Protein AF-A0A2H6MTY9-F1 (afdb_monomer)

Solvent-accessible surface area (backbone atoms only — not comparable to full-atom values): 16147 Å² total; per-residue (Å²): 131,85,77,88,69,46,6,38,58,43,54,65,59,36,96,88,39,74,72,26,46,82,58,73,75,52,51,75,66,52,48,46,53,41,49,69,67,28,39,58,61,78,38,56,72,89,74,22,10,59,61,44,43,37,66,74,56,52,27,71,75,69,55,37,47,62,41,51,45,58,67,94,75,69,30,64,47,78,34,72,47,69,66,60,51,52,47,37,26,46,72,52,69,45,50,50,67,32,51,42,51,24,46,50,57,56,48,46,67,65,33,47,68,51,41,56,63,44,65,40,73,66,45,43,50,50,51,49,72,75,56,59,60,60,86,79,64,60,86,80,77,85,84,88,86,88,90,80,93,73,86,77,83,52,76,32,41,53,36,32,26,29,23,32,27,74,42,70,41,75,34,94,82,36,89,50,27,31,38,30,36,30,35,44,68,58,99,63,64,42,42,29,60,44,78,40,56,88,62,49,59,64,78,73,46,46,70,30,61,32,34,30,39,58,23,49,67,68,44,71,58,87,82,48,62,18,49,37,42,79,43,61,49,74,44,95,52,92,75,70,46,58,45,75,36,71,64,67,92,88,69,53,51,40,40,77,52,71,56,93,95,32,74,86,53,66,46,46,89,58,54,54,78,93,71,59,75,117

InterPro domains:
  IPR002305 Aminoacyl-tRNA synthetase, class Ic [PF00579] (1-111)
  IPR002547 tRNA-binding domain [PF01588] (160-255)
  IPR002547 tRNA-binding domain [PS50886] (154-258)
  IPR012340 Nucleic acid-binding, OB-fold [G3DSA:2.40.50.140] (149-278)
  IPR012340 Nucleic acid-binding, OB-fold [SSF50249] (155-278)

Foldseek 3Di:
DDDQQAFQQLHHQDPPDPLRDDDLQDDLVSLLVSLVNGDDDQLDLPRHNLLSCCVPPVCVVPCKFWQADDVVLPGIDIGNDSVVVNVCRNVSSRPSVSSSVSCSVSVCVVSVVVNVVCVDPVNVVVCCVVCPDVLVVVPPDDDDDDDDDDDRLDQQQWFKAKKWWAAWDQDPQDQQKIWTFIFQVDPGTFIAIDRCNVADPRVRRHRAIAMKGQQEDWDDDPRDTHRIYFDWDWDPDVVTHIGTDHDPPPDDRNHTDDDPVSVPRHHHNHDDVVSVSD

Secondary structure (DSSP, 8-state):
----PBPTTSSB--TT-TTT---TT--HHHHHHHHHHS---TT--TT-HHHHHIIIIIHHHHT-EEEP--GGGT--EEESSHHHHHHHHHTT-S-HHHHHHHHHHHHHHHHHHHHHHTTSHHHHHHHHHHS--GGGTGGGS-------------GGGS-EEEEEEEEEEE-TT-TT-EEEEEE-SSSSPEEEEES-TTTS-HHHHTT-EEEEE-SBPPEEETTEEESSEE-EEEE-SSS-EEEEPPPPTTPPTTPEE--TT-TT----SSB-GGG---

pLDDT: mean 86.17, std 15.14, range [28.02, 98.0]

Radius of gyration: 26.69 Å; Cα contacts (8 Å, |Δi|>4): 441; chains: 1; bounding box: 63×46×71 Å

Structure (mmCIF, N/CA/C/O backbone):
data_AF-A0A2H6MTY9-F1
#
_entry.id   AF-A0A2H6MTY9-F1
#
loop_
_atom_site.group_PDB
_atom_site.id
_atom_site.type_symbol
_atom_site.label_atom_id
_atom_site.label_alt_id
_atom_site.label_comp_id
_atom_site.label_asym_id
_atom_site.label_entity_id
_atom_site.label_seq_id
_atom_site.pdbx_PDB_ins_code
_atom_site.Cartn_x
_atom_site.Cartn_y
_atom_site.Cartn_z
_atom_site.occupancy
_atom_site.B_iso_or_equiv
_atom_site.auth_seq_id
_atom_site.auth_comp_id
_atom_site.auth_asym_id
_atom_site.auth_atom_id
_atom_site.pdbx_PDB_model_num
ATOM 1 N N . MET A 1 1 ? 0.239 6.713 -39.101 1.00 69.00 1 MET A N 1
ATOM 2 C CA . MET A 1 1 ? -0.260 5.884 -37.981 1.00 69.00 1 MET A CA 1
ATOM 3 C C . MET A 1 1 ? 0.887 5.685 -37.011 1.00 69.00 1 MET A C 1
ATOM 5 O O . MET A 1 1 ? 1.985 5.415 -37.480 1.00 69.00 1 MET A O 1
ATOM 9 N N . ASN A 1 2 ? 0.664 5.862 -35.706 1.00 76.56 2 ASN A N 1
ATOM 10 C CA . ASN A 1 2 ? 1.707 5.574 -34.719 1.00 76.56 2 ASN A CA 1
ATOM 11 C C . ASN A 1 2 ? 1.966 4.059 -34.656 1.00 76.56 2 ASN A C 1
ATOM 13 O O . ASN A 1 2 ? 1.009 3.290 -34.785 1.00 76.56 2 ASN A O 1
ATOM 17 N N . PRO A 1 3 ? 3.226 3.628 -34.476 1.00 78.31 3 PRO A N 1
ATOM 18 C CA . PRO A 1 3 ? 3.546 2.221 -34.289 1.00 78.31 3 PRO A CA 1
ATOM 19 C C . PRO A 1 3 ? 2.987 1.712 -32.955 1.00 78.31 3 PRO A C 1
ATOM 21 O O . PRO A 1 3 ? 2.795 2.476 -32.006 1.00 78.31 3 PRO A O 1
ATOM 24 N N . MET A 1 4 ? 2.742 0.405 -32.878 1.00 74.81 4 MET A N 1
ATOM 25 C CA . MET A 1 4 ? 2.364 -0.246 -31.625 1.00 74.81 4 MET A CA 1
ATOM 26 C C . MET A 1 4 ? 3.588 -0.308 -30.712 1.00 74.81 4 MET A C 1
ATOM 28 O O . MET A 1 4 ? 4.531 -1.040 -30.993 1.00 74.81 4 MET A O 1
ATOM 32 N N . VAL A 1 5 ? 3.575 0.473 -29.631 1.00 72.25 5 VAL A N 1
ATOM 33 C CA . VAL A 1 5 ? 4.680 0.515 -28.667 1.00 72.25 5 VAL A CA 1
ATOM 34 C C . VAL A 1 5 ? 4.609 -0.724 -27.761 1.00 72.25 5 VAL A C 1
ATOM 36 O O . VAL A 1 5 ? 3.561 -0.949 -27.141 1.00 72.25 5 VAL A O 1
ATOM 39 N N . PRO A 1 6 ? 5.689 -1.523 -27.663 1.00 72.81 6 PRO A N 1
ATOM 40 C CA . PRO A 1 6 ? 5.747 -2.664 -26.758 1.00 72.81 6 PRO A CA 1
ATOM 41 C C . PRO A 1 6 ? 5.554 -2.252 -25.295 1.00 72.81 6 PRO A C 1
ATOM 43 O O . PRO A 1 6 ? 5.933 -1.154 -24.880 1.00 72.81 6 PRO A O 1
ATOM 46 N N . GLY A 1 7 ? 4.971 -3.147 -24.499 1.00 72.00 7 GLY A N 1
ATOM 47 C CA . GLY A 1 7 ? 4.852 -2.956 -23.054 1.00 72.00 7 GLY A CA 1
ATOM 48 C C . GLY A 1 7 ? 6.167 -3.128 -22.309 1.00 72.00 7 GLY A C 1
ATOM 49 O O . GLY A 1 7 ? 7.137 -3.664 -22.840 1.00 72.00 7 GLY A O 1
ATOM 50 N N . LEU A 1 8 ? 6.190 -2.703 -21.042 1.00 69.94 8 LEU A N 1
ATOM 51 C CA . LEU A 1 8 ? 7.379 -2.827 -20.189 1.00 69.94 8 LEU A CA 1
ATOM 52 C C . LEU A 1 8 ? 7.823 -4.288 -20.012 1.00 69.94 8 LEU A C 1
ATOM 54 O O . LEU A 1 8 ? 9.006 -4.563 -19.847 1.00 69.94 8 LEU A O 1
ATOM 58 N N . THR A 1 9 ? 6.899 -5.240 -20.098 1.00 67.19 9 THR A N 1
ATOM 59 C CA . THR A 1 9 ? 7.170 -6.683 -20.029 1.00 67.19 9 THR A CA 1
ATOM 60 C C . THR A 1 9 ? 7.599 -7.302 -21.369 1.00 67.19 9 THR A C 1
ATOM 62 O O . THR A 1 9 ? 7.838 -8.502 -21.421 1.00 67.19 9 THR A O 1
ATOM 65 N N . GLY A 1 10 ? 7.732 -6.513 -22.445 1.00 61.16 10 GLY A N 1
ATOM 66 C CA . GLY A 1 10 ? 8.198 -6.969 -23.765 1.00 61.16 10 GLY A CA 1
ATOM 67 C C . GLY A 1 10 ? 7.096 -7.429 -24.727 1.00 61.16 10 GLY A C 1
ATOM 68 O O . GLY A 1 10 ? 7.379 -7.698 -25.888 1.00 61.16 10 GLY A O 1
ATOM 69 N N . SER A 1 11 ? 5.839 -7.485 -24.279 1.00 68.75 11 SER A N 1
ATOM 70 C CA . SER A 1 11 ? 4.679 -7.793 -25.123 1.00 68.75 11 SER A CA 1
ATOM 71 C C . SER A 1 11 ? 3.862 -6.524 -25.410 1.00 68.75 11 SER A C 1
ATOM 73 O O . SER A 1 11 ? 4.371 -5.566 -25.991 1.00 68.75 11 SER A O 1
ATOM 75 N N . LYS A 1 12 ? 2.597 -6.463 -24.994 1.00 69.50 12 LYS A N 1
ATOM 76 C CA . LYS A 1 12 ? 1.678 -5.347 -25.237 1.00 69.50 12 LYS A CA 1
ATOM 77 C C . LYS A 1 12 ? 1.340 -4.666 -23.914 1.00 69.50 12 LYS A C 1
ATOM 79 O O . LYS A 1 12 ? 1.033 -5.350 -22.945 1.00 69.50 12 LYS A O 1
ATOM 84 N N . MET A 1 13 ? 1.329 -3.329 -23.875 1.00 67.31 13 MET A N 1
ATOM 85 C CA . MET A 1 13 ? 0.743 -2.623 -22.727 1.00 67.31 13 MET A CA 1
ATOM 86 C C . MET A 1 13 ? -0.751 -2.948 -22.655 1.00 67.31 13 MET A C 1
ATOM 88 O O . MET A 1 13 ? -1.500 -2.636 -23.585 1.00 67.31 13 MET A O 1
ATOM 92 N N . SER A 1 14 ? -1.184 -3.578 -21.564 1.00 69.00 14 SER A N 1
ATOM 93 C CA . SER A 1 14 ? -2.579 -3.945 -21.338 1.00 69.00 14 SER A CA 1
ATOM 94 C C . SER A 1 14 ? -3.085 -3.303 -20.057 1.00 69.00 14 SER A C 1
ATOM 96 O O . SER A 1 14 ? -2.463 -3.401 -19.001 1.00 69.00 14 SER A O 1
ATOM 98 N N . SER A 1 15 ? -4.260 -2.673 -20.116 1.00 66.00 15 SER A N 1
ATOM 99 C CA . SER A 1 15 ? -4.916 -2.155 -18.912 1.00 66.00 15 SER A CA 1
ATOM 100 C C . SER A 1 15 ? -5.278 -3.268 -17.923 1.00 66.00 15 SER A C 1
ATOM 102 O O . SER A 1 15 ? -5.411 -2.970 -16.735 1.00 66.00 15 SER A O 1
ATOM 104 N N . SER A 1 16 ? -5.397 -4.512 -18.407 1.00 65.44 16 SER A N 1
ATOM 105 C CA . SER A 1 16 ? -5.782 -5.710 -17.653 1.00 65.44 16 SER A CA 1
ATOM 106 C C . SER A 1 16 ? -4.627 -6.407 -16.929 1.00 65.44 16 SER A C 1
ATOM 108 O O . SER A 1 16 ? -4.887 -7.252 -16.079 1.00 65.44 16 SER A O 1
ATOM 110 N N . GLU A 1 17 ? -3.375 -6.065 -17.238 1.00 68.62 17 GLU A N 1
ATOM 111 C CA . GLU A 1 17 ? -2.186 -6.620 -16.583 1.00 68.62 17 GLU A CA 1
ATOM 112 C C . GLU A 1 17 ? -1.473 -5.505 -15.812 1.00 68.62 17 GLU A C 1
ATOM 114 O O . GLU A 1 17 ? -0.796 -4.664 -16.408 1.00 68.62 17 GLU A O 1
ATOM 119 N N . GLU A 1 18 ? -1.617 -5.479 -14.485 1.00 69.31 18 GLU A N 1
ATOM 120 C CA . GLU A 1 18 ? -1.089 -4.389 -13.648 1.00 69.31 18 GLU A CA 1
ATOM 121 C C . GLU A 1 18 ? 0.431 -4.221 -13.733 1.00 69.31 18 GLU A C 1
ATOM 123 O O . GLU A 1 18 ? 0.936 -3.103 -13.635 1.00 69.31 18 GLU A O 1
ATOM 128 N N . GLU A 1 19 ? 1.165 -5.314 -13.950 1.00 69.31 19 GLU A N 1
ATOM 129 C CA . GLU A 1 19 ? 2.625 -5.280 -14.090 1.00 69.31 19 GLU A CA 1
ATOM 130 C C . GLU A 1 19 ? 3.084 -4.900 -15.509 1.00 69.31 19 GLU A C 1
ATOM 132 O O . GLU A 1 19 ? 4.247 -4.544 -15.693 1.00 69.31 19 GLU A O 1
ATOM 137 N N . SER A 1 20 ? 2.187 -4.919 -16.504 1.00 74.12 20 SER A N 1
ATOM 138 C CA . SER A 1 20 ? 2.509 -4.571 -17.900 1.00 74.12 20 SER A CA 1
ATOM 139 C C . SER A 1 20 ? 2.562 -3.058 -18.158 1.00 74.12 20 SER A C 1
ATOM 141 O O . SER A 1 20 ? 3.128 -2.621 -19.166 1.00 74.12 20 SER A O 1
ATOM 143 N N . LYS A 1 21 ? 1.975 -2.258 -17.253 1.00 77.50 21 LYS A N 1
ATOM 144 C CA . LYS A 1 21 ? 1.790 -0.808 -17.395 1.00 77.50 21 LYS A CA 1
ATOM 145 C C . LYS A 1 21 ? 2.310 -0.045 -16.179 1.00 77.50 21 LYS A C 1
ATOM 147 O O . LYS A 1 21 ? 2.141 -0.482 -15.041 1.00 77.50 21 LYS A O 1
ATOM 152 N N . ILE A 1 22 ? 2.875 1.135 -16.419 1.00 84.00 22 ILE A N 1
ATOM 153 C CA . ILE A 1 22 ? 3.095 2.138 -15.373 1.00 84.00 22 ILE A CA 1
ATOM 154 C C . ILE A 1 22 ? 1.895 3.081 -15.386 1.00 84.00 22 ILE A C 1
ATOM 156 O O . ILE A 1 22 ? 1.596 3.681 -16.418 1.00 84.00 22 ILE A O 1
ATOM 160 N N . ASP A 1 23 ? 1.194 3.172 -14.260 1.00 87.19 23 ASP A N 1
ATOM 161 C CA . ASP A 1 23 ? 0.098 4.120 -14.089 1.00 87.19 23 ASP A CA 1
ATOM 162 C C . ASP A 1 23 ? 0.658 5.530 -13.843 1.00 87.19 23 ASP A C 1
ATOM 164 O O . ASP A 1 23 ? 1.724 5.703 -13.248 1.00 87.19 23 ASP A O 1
ATOM 168 N N . LEU A 1 24 ? -0.078 6.555 -14.270 1.00 90.44 24 LEU A N 1
ATOM 169 C CA . LEU A 1 24 ? 0.267 7.951 -14.008 1.00 90.44 24 LEU A CA 1
ATOM 170 C C . LEU A 1 24 ? 0.276 8.264 -12.505 1.00 90.44 24 LEU A C 1
ATOM 172 O O . LEU A 1 24 ? 0.976 9.181 -12.070 1.00 90.44 24 LEU A O 1
ATOM 176 N N . LEU A 1 25 ? -0.493 7.504 -11.721 1.00 89.81 25 LEU A N 1
ATOM 177 C CA . LEU A 1 25 ? -0.605 7.656 -10.271 1.00 89.81 25 LEU A CA 1
ATOM 178 C C . LEU A 1 25 ? 0.192 6.613 -9.472 1.00 89.81 25 LEU A C 1
ATOM 180 O O . LEU A 1 25 ? 0.134 6.636 -8.241 1.00 89.81 25 LEU A O 1
ATOM 184 N N . ASP A 1 26 ? 0.962 5.736 -10.132 1.00 90.56 26 ASP A N 1
ATOM 185 C CA . ASP A 1 26 ? 1.851 4.789 -9.444 1.00 90.56 26 ASP A CA 1
ATOM 186 C C . ASP A 1 26 ? 2.819 5.542 -8.531 1.00 90.56 26 ASP A C 1
ATOM 188 O O . ASP A 1 26 ? 3.332 6.600 -8.909 1.00 90.56 26 ASP A O 1
ATOM 192 N N . ARG A 1 27 ? 3.140 4.994 -7.355 1.00 91.50 27 ARG A N 1
ATOM 193 C CA . ARG A 1 27 ? 4.142 5.596 -6.462 1.00 91.50 27 ARG A CA 1
ATOM 194 C C . ARG A 1 27 ? 5.553 5.390 -7.010 1.00 91.50 27 ARG A C 1
ATOM 196 O O . ARG A 1 27 ? 5.785 4.561 -7.891 1.00 91.50 27 ARG A O 1
ATOM 203 N N . LYS A 1 28 ? 6.528 6.131 -6.475 1.00 92.38 28 LYS A N 1
ATOM 204 C CA . LYS A 1 28 ? 7.938 6.027 -6.899 1.00 92.38 28 LYS A CA 1
ATOM 205 C C . LYS A 1 28 ? 8.460 4.593 -6.766 1.00 92.38 28 LYS A C 1
ATOM 207 O O . LYS A 1 28 ? 9.173 4.105 -7.643 1.00 92.38 28 LYS A O 1
ATOM 212 N N . GLU A 1 29 ? 8.056 3.907 -5.702 1.00 90.69 29 GLU A N 1
ATOM 213 C CA . GLU A 1 29 ? 8.439 2.529 -5.401 1.00 90.69 29 GLU A CA 1
ATOM 214 C C . GLU A 1 29 ? 7.834 1.534 -6.402 1.00 90.69 29 GLU A C 1
ATOM 216 O O . GLU A 1 29 ? 8.514 0.596 -6.826 1.00 90.69 29 GLU A O 1
ATOM 221 N N . ASP A 1 30 ? 6.588 1.763 -6.822 1.00 89.38 30 ASP A N 1
ATOM 222 C CA . ASP A 1 30 ? 5.878 0.903 -7.773 1.00 89.38 30 ASP A CA 1
ATOM 223 C C . ASP A 1 30 ? 6.458 1.046 -9.181 1.00 89.38 30 ASP A C 1
ATOM 225 O O . ASP A 1 30 ? 6.746 0.041 -9.836 1.00 89.38 30 ASP A O 1
ATOM 229 N N . VAL A 1 31 ? 6.749 2.282 -9.605 1.00 91.31 31 VAL A N 1
ATOM 230 C CA . VAL A 1 31 ? 7.468 2.563 -10.859 1.00 91.31 31 VAL A CA 1
ATOM 231 C C . VAL A 1 31 ? 8.813 1.839 -10.881 1.00 91.31 31 VAL A C 1
ATOM 233 O O . VAL A 1 31 ? 9.125 1.135 -11.844 1.00 91.31 31 VAL A O 1
ATOM 236 N N . LYS A 1 32 ? 9.590 1.940 -9.796 1.00 91.06 32 LYS A N 1
ATOM 237 C CA . LYS A 1 32 ? 10.873 1.239 -9.650 1.00 91.06 32 LYS A CA 1
ATOM 238 C C . LYS A 1 32 ? 10.710 -0.277 -9.743 1.00 91.06 32 LYS A C 1
ATOM 240 O O . LYS A 1 32 ? 11.471 -0.943 -10.447 1.00 91.06 32 LYS A O 1
ATOM 245 N N . LYS A 1 33 ? 9.726 -0.846 -9.043 1.00 90.12 33 LYS A N 1
ATOM 246 C CA . LYS A 1 33 ? 9.446 -2.290 -9.050 1.00 90.12 33 LYS A CA 1
ATOM 247 C C . LYS A 1 33 ? 9.084 -2.780 -10.456 1.00 90.12 33 LYS A C 1
ATOM 249 O O . LYS A 1 33 ? 9.632 -3.792 -10.896 1.00 90.12 33 LYS A O 1
ATOM 254 N N . LYS A 1 34 ? 8.219 -2.054 -11.167 1.00 89.12 34 LYS A N 1
ATOM 255 C CA . LYS A 1 34 ? 7.788 -2.377 -12.536 1.00 89.12 34 LYS A CA 1
ATOM 256 C C . LYS A 1 34 ? 8.942 -2.268 -13.535 1.00 89.12 34 LYS A C 1
ATOM 258 O O . LYS A 1 34 ? 9.176 -3.205 -14.291 1.00 89.12 34 LYS A O 1
ATOM 263 N N . LEU A 1 35 ? 9.746 -1.203 -13.470 1.00 89.75 35 LEU A N 1
ATOM 264 C CA . LEU A 1 35 ? 10.936 -1.046 -14.320 1.00 89.75 35 LEU A CA 1
ATOM 265 C C . LEU A 1 35 ? 11.999 -2.116 -14.059 1.00 89.75 35 LEU A C 1
ATOM 267 O O . LEU A 1 35 ? 12.631 -2.598 -14.996 1.00 89.75 35 LEU A O 1
ATOM 271 N N . ARG A 1 36 ? 12.187 -2.544 -12.805 1.00 87.94 36 ARG A N 1
ATOM 272 C CA . ARG A 1 36 ? 13.096 -3.658 -12.490 1.00 87.94 36 ARG A CA 1
ATOM 273 C C . ARG A 1 36 ? 12.659 -4.950 -13.176 1.00 87.94 36 ARG A C 1
ATOM 275 O O . ARG A 1 36 ? 13.504 -5.605 -13.788 1.00 87.94 36 ARG A O 1
ATOM 282 N N . LYS A 1 37 ? 11.362 -5.264 -13.119 1.00 87.19 37 LYS A N 1
ATOM 283 C CA . LYS A 1 37 ? 10.748 -6.440 -13.757 1.00 87.19 37 LYS A CA 1
ATOM 284 C C . LYS A 1 37 ? 10.648 -6.348 -15.281 1.00 87.19 37 LYS A C 1
ATOM 286 O O . LYS A 1 37 ? 10.479 -7.378 -15.923 1.00 87.19 37 LYS A O 1
ATOM 291 N N . ALA A 1 38 ? 10.751 -5.147 -15.850 1.00 87.50 38 ALA A N 1
ATOM 292 C CA . ALA A 1 38 ? 10.664 -4.939 -17.289 1.00 87.50 38 ALA A CA 1
ATOM 293 C C . ALA A 1 38 ? 11.692 -5.797 -18.041 1.00 87.50 38 ALA A C 1
ATOM 295 O O . ALA A 1 38 ? 12.850 -5.902 -17.623 1.00 87.50 38 ALA A O 1
ATOM 296 N N . PHE A 1 39 ? 11.293 -6.401 -19.155 1.00 86.12 39 PHE A N 1
ATOM 297 C CA . PHE A 1 39 ? 12.215 -7.186 -19.968 1.00 86.12 39 PHE A CA 1
ATOM 298 C C . PHE A 1 39 ? 13.178 -6.239 -20.695 1.00 86.12 39 PHE A C 1
ATOM 300 O O . PHE A 1 39 ? 12.752 -5.299 -21.364 1.00 86.12 39 PHE A O 1
ATOM 307 N N . CYS A 1 40 ? 14.482 -6.445 -20.508 1.00 89.50 40 CYS A N 1
ATOM 308 C CA . CYS A 1 40 ? 15.532 -5.646 -21.138 1.00 89.50 40 CYS A CA 1
ATOM 309 C C . CYS A 1 40 ? 16.794 -6.501 -21.237 1.00 89.50 40 CYS A C 1
ATOM 311 O O . CYS A 1 40 ? 17.592 -6.569 -20.299 1.00 89.50 40 CYS A O 1
ATOM 313 N N . GLU A 1 41 ? 16.905 -7.224 -22.341 1.00 90.69 41 GLU A N 1
ATOM 314 C CA . GLU A 1 41 ? 18.047 -8.078 -22.644 1.00 90.69 41 GLU A CA 1
ATOM 315 C C . GLU A 1 41 ? 19.226 -7.229 -23.162 1.00 90.69 41 GLU A C 1
ATOM 317 O O . GLU A 1 41 ? 19.003 -6.334 -23.984 1.00 90.69 41 GLU A O 1
ATOM 322 N N . PRO A 1 42 ? 20.470 -7.461 -22.694 1.00 92.56 42 PRO A N 1
ATOM 323 C CA . PRO A 1 42 ? 21.645 -6.739 -23.187 1.00 92.56 42 PRO A CA 1
ATOM 324 C C . PRO A 1 42 ? 21.807 -6.882 -24.707 1.00 92.56 42 PRO A C 1
ATOM 326 O O . PRO A 1 42 ? 21.764 -7.991 -25.229 1.00 92.56 42 PRO A O 1
ATOM 329 N N . GLY A 1 43 ? 22.007 -5.772 -25.422 1.00 90.88 43 GLY A N 1
ATOM 330 C CA . GLY A 1 43 ? 22.223 -5.783 -26.876 1.00 90.88 43 GLY A CA 1
ATOM 331 C C . GLY A 1 43 ? 20.962 -5.932 -27.737 1.00 90.88 43 GLY A C 1
ATOM 332 O O . GLY A 1 43 ? 21.021 -5.708 -28.943 1.00 90.88 43 GLY A O 1
ATOM 333 N N . ASN A 1 44 ? 19.807 -6.267 -27.155 1.00 90.62 44 ASN A N 1
ATOM 334 C CA . ASN A 1 44 ? 18.559 -6.440 -27.901 1.00 90.62 44 ASN A CA 1
ATOM 335 C C . ASN A 1 44 ? 17.854 -5.091 -28.138 1.00 90.62 44 ASN A C 1
ATOM 337 O O . ASN A 1 44 ? 17.344 -4.480 -27.194 1.00 90.62 44 ASN A O 1
ATOM 341 N N . VAL A 1 45 ? 17.805 -4.650 -29.399 1.00 89.94 45 VAL A N 1
ATOM 342 C CA . VAL A 1 45 ? 17.183 -3.377 -29.817 1.00 89.94 45 VAL A CA 1
ATOM 343 C C . VAL A 1 45 ? 15.799 -3.531 -30.461 1.00 89.94 45 VAL A C 1
ATOM 345 O O . VAL A 1 45 ? 14.972 -2.634 -30.335 1.00 89.94 45 VAL A O 1
ATOM 348 N N . GLU A 1 46 ? 15.501 -4.676 -31.077 1.00 83.25 46 GLU A N 1
ATOM 349 C CA . GLU A 1 46 ? 14.276 -4.885 -31.871 1.00 83.25 46 GLU A CA 1
ATOM 350 C C . GLU A 1 46 ? 13.024 -5.117 -31.006 1.00 83.25 46 GLU A C 1
ATOM 352 O O . GLU A 1 46 ? 11.953 -4.590 -31.295 1.00 83.25 46 GLU A O 1
ATOM 357 N N . ASN A 1 47 ? 13.144 -5.876 -29.909 1.00 82.44 47 ASN A N 1
ATOM 358 C CA . ASN A 1 47 ? 12.006 -6.253 -29.055 1.00 82.44 47 ASN A CA 1
ATOM 359 C C . ASN A 1 47 ? 12.188 -5.768 -27.614 1.00 82.4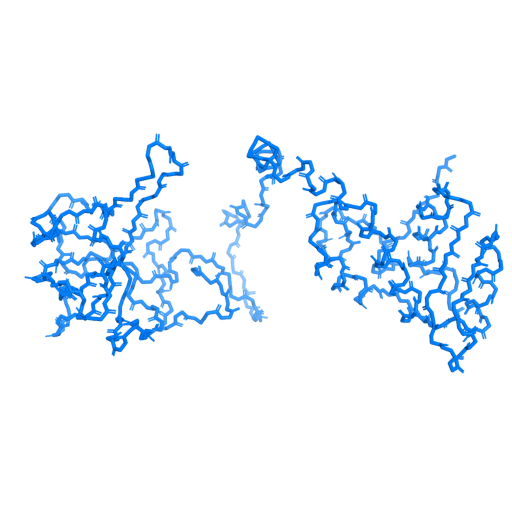4 47 ASN A C 1
ATOM 361 O O . ASN A 1 47 ? 12.013 -6.510 -26.645 1.00 82.44 47 ASN A O 1
ATOM 365 N N . ASN A 1 48 ? 12.566 -4.499 -27.472 1.00 86.75 48 ASN A N 1
ATOM 366 C CA . ASN A 1 48 ? 12.901 -3.913 -26.185 1.00 86.75 48 ASN A CA 1
ATOM 367 C C . ASN A 1 48 ? 11.913 -2.803 -25.803 1.00 86.75 48 ASN A C 1
ATOM 369 O O . ASN A 1 48 ? 11.967 -1.676 -26.305 1.00 86.75 48 ASN A O 1
ATOM 373 N N . GLY A 1 49 ? 11.003 -3.122 -24.878 1.00 85.38 49 GLY A N 1
ATOM 374 C CA . GLY A 1 49 ? 10.001 -2.174 -24.380 1.00 85.38 49 GLY A CA 1
ATOM 375 C C . GLY A 1 49 ? 10.611 -0.975 -23.652 1.00 85.38 49 GLY A C 1
ATOM 376 O O . GLY A 1 49 ? 10.066 0.125 -23.704 1.00 85.38 49 GLY A O 1
ATOM 377 N N . VAL A 1 50 ? 11.785 -1.151 -23.041 1.00 89.69 50 VAL A N 1
ATOM 378 C CA . VAL A 1 50 ? 12.516 -0.094 -22.330 1.00 89.69 50 VAL A CA 1
ATOM 379 C C . VAL A 1 50 ? 13.087 0.924 -23.325 1.00 89.69 50 VAL A C 1
ATOM 381 O O . VAL A 1 50 ? 12.871 2.128 -23.169 1.00 89.69 50 VAL A O 1
ATOM 384 N N . LEU A 1 51 ? 13.729 0.456 -24.400 1.00 91.38 51 LEU A N 1
ATOM 385 C CA . LEU A 1 51 ? 14.209 1.320 -25.487 1.00 91.38 51 LEU A CA 1
ATOM 386 C C . LEU A 1 51 ? 13.067 1.973 -26.269 1.00 91.38 51 LEU A C 1
ATOM 388 O O . LEU A 1 51 ? 13.155 3.151 -26.620 1.00 91.38 51 LEU A O 1
ATOM 392 N N . SER A 1 52 ? 11.981 1.236 -26.504 1.00 89.56 52 SER A N 1
ATOM 393 C CA . SER A 1 52 ? 10.788 1.756 -27.179 1.00 89.56 52 SER A CA 1
ATOM 394 C C . SER A 1 52 ? 10.142 2.892 -26.384 1.00 89.56 52 SER A C 1
ATOM 396 O O . SER A 1 52 ? 9.745 3.909 -26.956 1.00 89.56 52 SER A O 1
ATOM 398 N N . PHE A 1 53 ? 10.084 2.761 -25.055 1.00 88.69 53 PHE A N 1
ATOM 399 C CA . PHE A 1 53 ? 9.577 3.809 -24.174 1.00 88.69 53 PHE A CA 1
ATOM 400 C C . PHE A 1 53 ? 10.448 5.070 -24.225 1.00 88.69 53 PHE A C 1
ATOM 402 O O . PHE A 1 53 ? 9.921 6.180 -24.299 1.00 88.69 53 PHE A O 1
ATOM 409 N N . ILE A 1 54 ? 11.776 4.922 -24.266 1.00 91.31 54 ILE A N 1
ATOM 410 C CA . ILE A 1 54 ? 12.671 6.070 -24.464 1.00 91.31 54 ILE A CA 1
ATOM 411 C C . ILE A 1 54 ? 12.378 6.736 -25.811 1.00 91.31 54 ILE A C 1
ATOM 413 O O . ILE A 1 54 ? 12.109 7.934 -25.832 1.00 91.31 54 ILE A O 1
ATOM 417 N N . LYS A 1 55 ? 12.355 5.969 -26.908 1.00 91.81 55 LYS A N 1
ATOM 418 C CA . LYS A 1 55 ? 12.146 6.470 -28.279 1.00 91.81 55 LYS A CA 1
ATOM 419 C C . LYS A 1 55 ? 10.869 7.289 -28.434 1.00 91.81 55 LYS A C 1
ATOM 421 O O . LYS A 1 55 ? 10.878 8.346 -29.057 1.00 91.81 55 LYS A O 1
ATOM 426 N N . HIS A 1 56 ? 9.766 6.775 -27.893 1.00 88.81 56 HIS A N 1
ATOM 427 C CA . HIS A 1 56 ? 8.431 7.307 -28.158 1.00 88.81 56 HIS A CA 1
ATOM 428 C C . HIS A 1 56 ? 7.897 8.234 -27.067 1.00 88.81 56 HIS A C 1
ATOM 430 O O . HIS A 1 56 ? 6.995 9.018 -27.354 1.00 88.81 56 HIS A O 1
ATOM 436 N N . VAL A 1 57 ? 8.426 8.162 -25.840 1.00 87.50 57 VAL A N 1
ATOM 437 C CA . VAL A 1 57 ? 7.908 8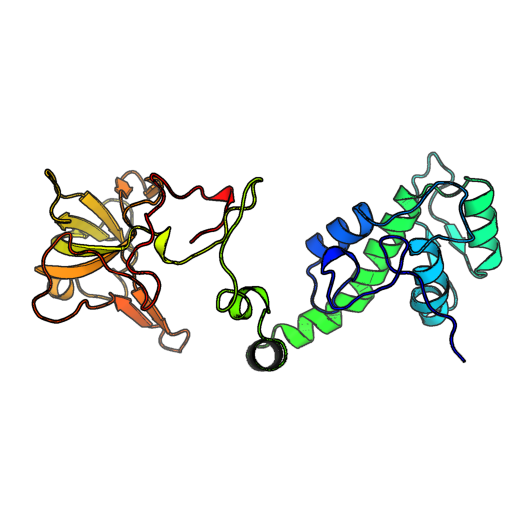.936 -24.702 1.00 87.50 57 VAL A CA 1
ATOM 438 C C . VAL A 1 57 ? 8.942 9.909 -24.163 1.00 87.50 57 VAL A C 1
ATOM 440 O O . VAL A 1 57 ? 8.658 11.097 -24.106 1.00 87.50 57 VAL A O 1
ATOM 443 N N . LEU A 1 58 ? 10.132 9.449 -23.766 1.00 89.69 58 LEU A N 1
ATOM 444 C CA . LEU A 1 58 ? 11.079 10.313 -23.046 1.00 89.69 58 LEU A CA 1
ATOM 445 C C . LEU A 1 58 ? 11.910 11.199 -23.972 1.00 89.69 58 LEU A C 1
ATOM 447 O O . LEU A 1 58 ? 12.071 12.388 -23.702 1.00 89.69 58 LEU A O 1
ATOM 451 N N . PHE A 1 59 ? 12.410 10.636 -25.068 1.00 91.69 59 PHE A N 1
ATOM 452 C CA . PHE A 1 59 ? 13.256 11.341 -26.024 1.00 91.69 59 PHE A CA 1
ATOM 453 C C . PHE A 1 59 ? 12.534 12.541 -26.667 1.00 91.69 59 PHE A C 1
ATOM 455 O O . PHE A 1 59 ? 13.107 13.631 -26.680 1.00 91.69 59 PHE A O 1
ATOM 462 N N . PRO A 1 60 ? 11.259 12.435 -27.108 1.00 92.31 60 PRO A N 1
ATOM 463 C CA . PRO A 1 60 ? 10.547 13.565 -27.713 1.00 92.31 60 PRO A CA 1
ATOM 464 C C . PRO A 1 60 ? 10.275 14.742 -26.765 1.00 92.31 60 PRO A C 1
ATOM 466 O O . PRO A 1 60 ? 10.009 15.843 -27.237 1.00 92.31 60 PRO A O 1
ATOM 469 N N . LEU A 1 61 ? 10.340 14.550 -25.440 1.00 88.94 61 LEU A N 1
ATOM 470 C CA . LEU A 1 61 ? 10.058 15.623 -24.474 1.00 88.94 61 LEU A CA 1
ATOM 471 C C . LEU A 1 61 ? 11.140 16.703 -24.453 1.00 88.94 61 LEU A C 1
ATOM 473 O O . LEU A 1 61 ? 10.843 17.856 -24.147 1.00 88.94 61 LEU A O 1
ATOM 477 N N . ARG A 1 62 ? 12.396 16.325 -24.711 1.00 83.88 62 ARG A N 1
ATOM 478 C CA . ARG A 1 62 ? 13.549 17.240 -24.646 1.00 83.88 62 ARG A CA 1
ATOM 479 C C . ARG A 1 62 ? 14.507 17.125 -25.830 1.00 83.88 62 ARG A C 1
ATOM 481 O O . ARG A 1 62 ? 15.462 17.883 -25.889 1.00 83.88 62 ARG A O 1
ATOM 488 N N . SER A 1 63 ? 14.243 16.221 -26.777 1.00 89.62 63 SER A N 1
ATOM 489 C CA . SER A 1 63 ? 15.156 15.862 -27.879 1.00 89.62 63 SER A CA 1
ATOM 490 C C . SER A 1 63 ? 16.536 15.381 -27.410 1.00 89.62 63 SER A C 1
ATOM 492 O O . SER A 1 63 ? 17.497 15.390 -28.171 1.00 89.62 63 SER A O 1
ATOM 494 N N . GLU A 1 64 ? 16.630 14.948 -26.154 1.00 92.69 64 GLU A N 1
ATOM 495 C CA . GLU A 1 64 ? 17.821 14.357 -25.560 1.00 92.69 64 GLU A CA 1
ATOM 496 C C . GLU A 1 64 ? 17.423 13.348 -24.478 1.00 92.69 64 GLU A C 1
ATOM 498 O O . GLU A 1 64 ? 16.335 13.427 -23.893 1.00 92.69 64 GLU A O 1
ATOM 503 N N . PHE A 1 65 ? 18.317 12.408 -24.182 1.00 95.38 65 PHE A N 1
ATOM 504 C CA . PHE A 1 65 ? 18.164 11.466 -23.080 1.00 95.38 65 PHE A CA 1
ATOM 505 C C . PHE A 1 65 ? 19.492 11.258 -22.351 1.00 95.38 65 PHE A C 1
ATOM 507 O O . PHE A 1 65 ? 20.524 11.020 -22.974 1.00 95.38 65 PHE A O 1
ATOM 514 N N . VAL A 1 66 ? 19.467 11.335 -21.020 1.00 95.00 66 VAL A N 1
ATOM 515 C CA . VAL A 1 66 ? 20.659 11.165 -20.180 1.00 95.00 66 VAL A CA 1
ATOM 516 C C . VAL A 1 66 ? 20.668 9.757 -19.606 1.00 95.00 66 VAL A C 1
ATOM 518 O O . VAL A 1 66 ? 19.758 9.392 -18.862 1.00 95.00 66 VAL A O 1
ATOM 521 N N . VAL A 1 67 ? 21.711 8.990 -19.917 1.00 95.75 67 VAL A N 1
ATOM 522 C CA . VAL A 1 67 ? 21.982 7.702 -19.275 1.00 95.75 67 VAL A CA 1
ATOM 523 C C . VAL A 1 67 ? 22.881 7.937 -18.067 1.00 95.75 67 VAL A C 1
ATOM 525 O O . VAL A 1 67 ? 23.998 8.440 -18.197 1.00 95.75 67 VAL A O 1
ATOM 528 N N . LEU A 1 68 ? 22.368 7.579 -16.894 1.00 93.31 68 LEU A N 1
ATOM 529 C CA . LEU A 1 68 ? 23.068 7.600 -15.619 1.00 93.31 68 LEU A CA 1
ATOM 530 C C . LEU A 1 68 ? 23.878 6.317 -15.467 1.00 93.31 68 LEU A C 1
ATOM 532 O O . LEU A 1 68 ? 23.301 5.229 -15.453 1.00 93.31 68 LEU A O 1
ATOM 536 N N . ARG A 1 69 ? 25.196 6.449 -15.350 1.00 93.44 69 ARG A N 1
ATOM 537 C CA . ARG A 1 69 ? 26.123 5.319 -15.300 1.00 93.44 69 ARG A CA 1
ATOM 538 C C . ARG A 1 69 ? 27.343 5.681 -14.464 1.00 93.44 69 ARG A C 1
ATOM 540 O O . ARG A 1 69 ? 27.789 6.825 -14.473 1.00 93.44 69 ARG A O 1
ATOM 547 N N . ASP A 1 70 ? 27.882 4.695 -13.758 1.00 90.31 70 ASP A N 1
ATOM 548 C CA . ASP A 1 70 ? 29.047 4.891 -12.898 1.00 90.31 70 ASP A CA 1
ATOM 549 C C . ASP A 1 70 ? 30.289 5.326 -13.693 1.00 90.31 70 ASP A C 1
ATOM 551 O O . ASP A 1 70 ? 30.529 4.874 -14.817 1.00 90.31 70 ASP A O 1
ATOM 555 N N . GLU A 1 71 ? 31.145 6.136 -13.064 1.00 91.62 71 GLU A N 1
ATOM 556 C CA . GLU A 1 71 ? 32.426 6.606 -13.625 1.00 91.62 71 GLU A CA 1
ATOM 557 C C . GLU A 1 71 ? 33.308 5.453 -14.131 1.00 91.62 71 GLU A C 1
ATOM 559 O O . GLU A 1 71 ? 33.954 5.559 -15.172 1.00 91.62 71 GLU A O 1
ATOM 564 N N . LYS A 1 72 ? 33.264 4.299 -13.449 1.00 90.38 72 LYS A N 1
ATOM 565 C CA . LYS A 1 72 ? 33.995 3.079 -13.834 1.00 90.38 72 LYS A CA 1
ATOM 566 C C . LYS A 1 72 ? 33.679 2.610 -15.260 1.00 90.38 72 LYS A C 1
ATOM 568 O O . LYS A 1 72 ? 34.527 1.991 -15.896 1.00 90.38 72 LYS A O 1
ATOM 573 N N . TRP A 1 73 ? 32.476 2.893 -15.750 1.00 87.25 73 TRP A N 1
ATOM 574 C CA . TRP A 1 73 ? 31.999 2.474 -17.066 1.00 87.25 73 TRP A CA 1
ATOM 575 C C . TRP A 1 73 ? 31.911 3.641 -18.055 1.00 87.25 73 TRP A C 1
ATOM 577 O O . TRP A 1 73 ? 31.277 3.511 -19.096 1.00 87.25 73 TRP A O 1
ATOM 587 N N . GLY A 1 74 ? 32.557 4.773 -17.755 1.00 86.38 74 GLY A N 1
ATOM 588 C CA . GLY A 1 74 ? 32.593 5.956 -18.617 1.00 86.38 74 GLY A CA 1
ATOM 589 C C . GLY A 1 74 ? 31.577 7.037 -18.251 1.00 86.38 74 GLY A C 1
ATOM 590 O O . GLY A 1 74 ? 31.313 7.901 -19.084 1.00 86.38 74 GLY A O 1
ATOM 591 N N . GLY A 1 75 ? 30.994 6.973 -17.049 1.00 92.38 75 GLY A N 1
ATOM 592 C CA . GLY A 1 75 ? 30.179 8.043 -16.477 1.00 92.38 75 GLY A CA 1
ATOM 593 C C . GLY A 1 75 ? 28.853 8.293 -17.196 1.00 92.38 75 GLY A C 1
ATOM 594 O O . GLY A 1 75 ? 28.457 7.566 -18.121 1.00 92.38 75 GLY A O 1
ATOM 595 N N . ASN A 1 76 ? 28.164 9.342 -16.745 1.00 95.06 76 ASN A N 1
ATOM 596 C CA . ASN A 1 76 ? 26.902 9.789 -17.325 1.00 95.06 76 ASN A CA 1
ATOM 597 C C . ASN A 1 76 ? 27.111 10.267 -18.764 1.00 95.06 76 ASN A C 1
ATOM 599 O O . ASN A 1 76 ? 28.027 11.041 -19.045 1.00 95.06 76 ASN A O 1
ATOM 603 N N . LYS A 1 77 ? 26.214 9.867 -19.665 1.00 94.94 77 LYS A N 1
ATOM 604 C CA . LYS A 1 77 ? 26.271 10.249 -21.080 1.00 94.94 77 LYS A CA 1
ATOM 605 C C . LYS A 1 77 ? 24.928 10.799 -21.544 1.00 94.94 77 LYS A C 1
ATOM 607 O O . LYS A 1 77 ? 23.888 10.184 -21.315 1.00 94.94 77 LYS A O 1
ATOM 612 N N . THR A 1 78 ? 24.962 11.948 -22.211 1.00 96.06 78 THR A N 1
ATOM 613 C CA . THR A 1 78 ? 23.786 12.567 -22.834 1.00 96.06 78 THR A CA 1
ATOM 614 C C . THR A 1 78 ? 23.742 12.204 -24.311 1.00 96.06 78 THR A C 1
ATOM 616 O O . THR A 1 78 ? 24.709 12.429 -25.036 1.00 96.06 78 THR A O 1
ATOM 619 N N . TYR A 1 79 ? 22.615 11.660 -24.754 1.00 95.56 79 TYR A N 1
ATOM 620 C CA . TYR A 1 79 ? 22.352 11.303 -26.142 1.00 95.56 79 TYR A CA 1
ATOM 621 C C . TYR A 1 79 ? 21.407 12.328 -26.757 1.00 95.56 79 TYR A C 1
ATOM 623 O O . TYR A 1 79 ? 20.281 12.482 -26.288 1.00 95.56 79 TYR A O 1
ATOM 631 N N . THR A 1 80 ? 21.854 13.006 -27.810 1.00 94.81 80 THR A N 1
ATOM 632 C CA . THR A 1 80 ? 21.058 13.967 -28.599 1.00 94.81 80 THR A CA 1
ATOM 633 C C . THR A 1 80 ? 20.440 13.337 -29.848 1.00 94.81 80 THR A C 1
ATOM 635 O O . THR A 1 80 ? 19.570 13.929 -30.481 1.00 94.81 80 THR A O 1
ATOM 638 N N . SER A 1 81 ? 20.826 12.099 -30.174 1.00 95.25 81 SER A N 1
ATOM 639 C CA . SER A 1 81 ? 20.200 11.256 -31.194 1.00 95.25 81 SER A CA 1
ATOM 640 C C . SER A 1 81 ? 19.810 9.906 -30.595 1.00 95.25 81 SER A C 1
ATOM 642 O O . SER A 1 81 ? 20.592 9.284 -29.876 1.00 95.25 81 SER A O 1
ATOM 644 N N . TYR A 1 82 ? 18.604 9.424 -30.909 1.00 93.88 82 TYR A N 1
ATOM 645 C CA . TYR A 1 82 ? 18.165 8.091 -30.485 1.00 93.88 82 TYR A CA 1
ATOM 646 C C . TYR A 1 82 ? 19.015 6.980 -31.117 1.00 93.88 82 TYR A C 1
ATOM 648 O O . TYR A 1 82 ? 19.287 5.980 -30.461 1.00 93.88 82 TYR A O 1
ATOM 656 N N . GLY A 1 83 ? 19.472 7.173 -32.360 1.00 94.25 83 GLY A N 1
ATOM 657 C CA . GLY A 1 83 ? 20.301 6.184 -33.057 1.00 94.25 83 GLY A CA 1
ATOM 658 C C . GLY A 1 83 ? 21.634 5.924 -32.351 1.00 94.25 83 GLY A C 1
ATOM 659 O O . GLY A 1 83 ? 22.096 4.789 -32.320 1.00 94.25 83 GLY A O 1
ATOM 660 N N . ASP A 1 84 ? 22.208 6.944 -31.707 1.00 95.31 84 ASP A N 1
ATOM 661 C CA . ASP A 1 84 ? 23.454 6.793 -30.945 1.00 95.31 84 ASP A CA 1
ATOM 662 C C . ASP A 1 84 ? 23.233 5.967 -29.671 1.00 95.31 84 ASP A C 1
ATOM 664 O O . ASP A 1 84 ? 24.070 5.146 -29.303 1.00 95.31 84 ASP A O 1
ATOM 668 N N . LEU A 1 85 ? 22.083 6.147 -29.012 1.00 94.94 85 LEU A N 1
ATOM 669 C CA . LEU A 1 85 ? 21.702 5.347 -27.847 1.00 94.94 85 LEU A CA 1
ATOM 670 C C . LEU A 1 85 ? 21.424 3.890 -28.232 1.00 94.94 85 LEU A C 1
ATOM 672 O O . LEU A 1 85 ? 21.841 2.976 -27.525 1.00 94.94 85 LEU A O 1
ATOM 676 N N . GLU A 1 86 ? 20.708 3.675 -29.335 1.00 94.75 86 GLU A N 1
ATOM 677 C CA . GLU A 1 86 ? 20.397 2.345 -29.864 1.00 94.75 86 GLU A CA 1
ATOM 678 C C . GLU A 1 86 ? 21.677 1.588 -30.235 1.00 94.75 86 GLU A C 1
ATOM 680 O O . GLU A 1 86 ? 21.838 0.428 -29.855 1.00 94.75 86 GLU A O 1
ATOM 685 N N . LYS A 1 87 ? 22.629 2.273 -30.880 1.00 96.19 87 LYS A N 1
ATOM 686 C CA . LYS A 1 87 ? 23.946 1.726 -31.210 1.00 96.19 87 LYS A CA 1
ATOM 687 C C . LYS A 1 87 ? 24.744 1.346 -29.962 1.00 96.19 87 LYS A C 1
ATOM 689 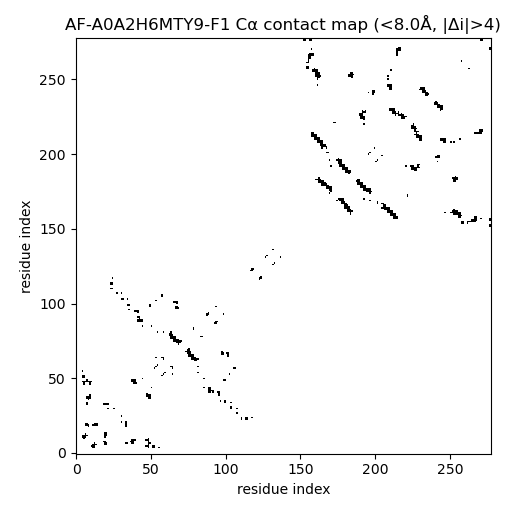O O . LYS A 1 87 ? 25.193 0.208 -29.858 1.00 96.19 87 LYS A O 1
ATOM 694 N N . ASP A 1 88 ? 24.879 2.254 -28.996 1.00 95.50 88 ASP A N 1
ATOM 695 C CA . ASP A 1 88 ? 25.639 1.985 -27.767 1.00 95.50 88 ASP A CA 1
ATOM 696 C C . ASP A 1 88 ? 24.994 0.879 -26.910 1.00 95.50 88 ASP A C 1
ATOM 698 O O . ASP A 1 88 ? 25.684 0.154 -26.186 1.00 95.50 88 ASP A O 1
ATOM 702 N N . PHE A 1 89 ? 23.670 0.720 -26.985 1.00 95.69 89 PHE A N 1
ATOM 703 C CA . PHE A 1 89 ? 22.982 -0.401 -26.352 1.00 95.69 89 PHE A CA 1
ATOM 704 C C . PHE A 1 89 ? 23.235 -1.721 -27.093 1.00 95.69 89 PHE A C 1
ATOM 706 O O . PHE A 1 89 ? 23.512 -2.728 -26.440 1.00 95.69 89 PHE A O 1
ATOM 713 N N . ALA A 1 90 ? 23.191 -1.722 -28.431 1.00 95.00 90 ALA A N 1
ATOM 714 C CA . ALA A 1 90 ? 23.498 -2.889 -29.265 1.00 95.00 90 ALA A CA 1
ATOM 715 C C . ALA A 1 90 ? 24.940 -3.385 -29.057 1.00 95.00 90 ALA A C 1
ATOM 717 O O . ALA A 1 90 ? 25.179 -4.587 -28.948 1.00 95.00 90 ALA A O 1
ATOM 718 N N . GLU A 1 91 ? 25.890 -2.457 -28.916 1.00 95.69 91 GLU A N 1
ATOM 719 C CA . GLU A 1 91 ? 27.300 -2.731 -28.607 1.00 95.69 91 GLU A CA 1
ATOM 720 C C . GLU A 1 91 ? 27.538 -3.116 -27.130 1.00 95.69 91 GLU A C 1
ATOM 722 O O . GLU A 1 91 ? 28.674 -3.365 -26.730 1.00 95.69 91 GLU A O 1
ATOM 727 N N . GLN A 1 92 ? 26.480 -3.191 -26.311 1.00 93.75 92 GLN A N 1
ATOM 728 C CA . GLN A 1 92 ? 26.517 -3.532 -24.879 1.00 93.75 92 GLN A CA 1
ATOM 729 C C . GLN A 1 92 ? 27.370 -2.578 -24.024 1.00 93.75 92 GLN A C 1
ATOM 731 O O . GLN A 1 92 ? 27.761 -2.903 -22.901 1.00 93.75 92 GLN A O 1
ATOM 736 N N . VAL A 1 93 ? 27.613 -1.365 -24.524 1.00 92.94 93 VAL A N 1
ATOM 737 C CA . VAL A 1 93 ? 28.287 -0.282 -23.796 1.00 92.94 93 VAL A CA 1
ATOM 738 C C . VAL A 1 93 ? 27.356 0.299 -22.729 1.00 92.94 93 VAL A C 1
ATOM 740 O O . VAL A 1 93 ? 27.803 0.722 -21.658 1.00 92.94 93 VAL A O 1
ATOM 743 N N . VAL A 1 94 ? 26.047 0.305 -22.995 1.00 94.12 94 VAL A N 1
ATOM 744 C CA . VAL A 1 94 ? 25.008 0.678 -22.028 1.00 94.12 94 VAL A CA 1
ATOM 745 C C . VAL A 1 94 ? 24.396 -0.576 -21.416 1.00 94.12 94 VAL A C 1
ATOM 747 O O . VAL A 1 94 ? 23.751 -1.371 -22.099 1.00 94.12 94 VAL A O 1
ATOM 750 N N . HIS A 1 95 ? 24.547 -0.733 -20.102 1.00 93.75 95 HIS A N 1
ATOM 751 C CA . HIS A 1 95 ? 23.969 -1.863 -19.390 1.00 93.75 95 HIS A CA 1
ATOM 752 C C . HIS A 1 95 ? 22.444 -1.684 -19.199 1.00 93.75 95 HIS A C 1
ATOM 754 O O . HIS A 1 95 ? 21.984 -0.580 -18.883 1.00 93.75 95 HIS A O 1
ATOM 760 N N . PRO A 1 96 ? 21.626 -2.754 -19.296 1.00 93.38 96 PRO A N 1
ATOM 761 C CA . PRO A 1 96 ? 20.177 -2.676 -19.076 1.00 93.38 96 PRO A CA 1
ATOM 762 C C . PRO A 1 96 ? 19.757 -2.063 -17.736 1.00 93.38 96 PRO A C 1
ATOM 764 O O . PRO A 1 96 ? 18.728 -1.391 -17.652 1.00 93.38 96 PRO A O 1
ATOM 767 N N . GLY A 1 97 ? 20.540 -2.299 -16.679 1.00 93.00 97 GLY A N 1
ATOM 768 C CA . GLY A 1 97 ? 20.289 -1.732 -15.351 1.00 93.00 97 GLY A CA 1
ATOM 769 C C . GLY A 1 97 ? 20.391 -0.206 -15.332 1.00 93.00 97 GLY A C 1
ATOM 770 O O . GLY A 1 97 ? 19.510 0.457 -14.785 1.00 93.00 97 GLY A O 1
ATOM 771 N N . ASP A 1 98 ? 21.409 0.338 -15.997 1.00 93.94 98 ASP A N 1
ATOM 772 C CA . ASP A 1 98 ? 21.650 1.781 -16.097 1.00 93.94 98 ASP A CA 1
ATOM 773 C C . ASP A 1 98 ? 20.541 2.445 -16.911 1.00 93.94 98 ASP A C 1
ATOM 775 O O . ASP A 1 98 ? 19.987 3.473 -16.514 1.00 93.94 98 ASP A O 1
ATOM 779 N N . LEU A 1 99 ? 20.129 1.800 -18.007 1.00 93.75 99 LEU A N 1
ATOM 780 C CA . LEU A 1 99 ? 19.027 2.262 -18.846 1.00 93.75 99 LEU A CA 1
ATOM 781 C C . LEU A 1 99 ? 17.710 2.345 -18.056 1.00 93.75 99 LEU A C 1
ATOM 783 O O . LEU A 1 99 ? 17.032 3.374 -18.071 1.00 93.75 99 LEU A O 1
ATOM 787 N N . LYS A 1 100 ? 17.377 1.289 -17.301 1.00 93.12 100 LYS A N 1
ATOM 788 C CA . LYS A 1 100 ? 16.188 1.247 -16.432 1.00 93.12 100 LYS A CA 1
ATOM 789 C C . LYS A 1 100 ? 16.232 2.312 -15.336 1.00 93.12 100 LYS A C 1
ATOM 791 O O . LYS A 1 100 ? 15.218 2.960 -15.089 1.00 93.12 100 LYS A O 1
ATOM 796 N N . ASN A 1 101 ? 17.385 2.514 -14.699 1.00 94.00 101 ASN A N 1
ATOM 797 C CA . ASN A 1 101 ? 17.557 3.527 -13.655 1.00 94.00 101 ASN A CA 1
ATOM 798 C C . ASN A 1 101 ? 17.416 4.954 -14.217 1.00 94.00 101 ASN A C 1
ATOM 800 O O . ASN A 1 101 ? 16.761 5.813 -13.630 1.00 94.00 101 ASN A O 1
ATOM 804 N N . SER A 1 102 ? 17.965 5.191 -15.406 1.00 94.00 102 SER A N 1
ATOM 805 C CA . SER A 1 102 ? 17.853 6.473 -16.110 1.00 94.00 102 SER A CA 1
ATOM 806 C C . SER A 1 102 ? 16.396 6.813 -16.432 1.00 94.00 102 SER A C 1
ATOM 808 O O . SER A 1 102 ? 15.944 7.939 -16.204 1.00 94.00 102 SER A O 1
ATOM 810 N N . ILE A 1 103 ? 15.626 5.815 -16.882 1.00 92.94 103 ILE A N 1
ATOM 811 C CA . ILE A 1 103 ? 14.179 5.943 -17.092 1.00 92.94 103 ILE A CA 1
ATOM 812 C C . ILE A 1 103 ? 13.455 6.190 -15.774 1.00 92.94 103 ILE A C 1
ATOM 814 O O . ILE A 1 103 ? 12.606 7.073 -15.730 1.00 92.94 103 ILE A O 1
ATOM 818 N N . GLU A 1 104 ? 13.779 5.458 -14.704 1.00 93.50 104 GLU A N 1
ATOM 819 C CA . GLU A 1 104 ? 13.162 5.638 -13.382 1.00 93.50 104 GLU A CA 1
ATOM 820 C C . GLU A 1 104 ? 13.265 7.099 -12.925 1.00 93.50 104 GLU A C 1
ATOM 822 O O . GLU A 1 104 ? 12.272 7.690 -12.489 1.00 93.50 104 GLU A O 1
ATOM 827 N N . VAL A 1 105 ? 14.443 7.708 -13.067 1.00 93.31 105 VAL A N 1
ATOM 828 C CA . VAL A 1 105 ? 14.677 9.104 -12.679 1.00 93.31 105 VAL A CA 1
ATOM 829 C C . VAL A 1 105 ? 13.916 10.076 -13.583 1.00 93.31 105 VAL A C 1
ATOM 831 O O . VAL A 1 105 ? 13.252 10.986 -13.080 1.00 93.31 105 VAL A O 1
ATOM 834 N N . ALA A 1 106 ? 13.990 9.902 -14.904 1.00 92.00 106 ALA A N 1
ATOM 835 C CA . ALA A 1 106 ? 13.316 10.785 -15.857 1.00 92.00 106 ALA A CA 1
ATOM 836 C C . ALA A 1 106 ? 11.784 10.707 -15.735 1.00 92.00 106 ALA A C 1
ATOM 838 O O . ALA A 1 106 ? 11.102 11.733 -15.715 1.00 92.00 106 ALA A O 1
ATOM 839 N N . LEU A 1 107 ? 11.250 9.495 -15.592 1.00 91.31 107 LEU A N 1
ATOM 840 C CA . LEU A 1 107 ? 9.820 9.238 -15.497 1.00 91.31 107 LEU A CA 1
ATOM 841 C C . LEU A 1 107 ? 9.241 9.754 -14.182 1.00 91.31 107 LEU A C 1
ATOM 843 O O . LEU A 1 107 ? 8.201 10.403 -14.196 1.00 91.31 107 LEU A O 1
ATOM 847 N N . ASN A 1 108 ? 9.916 9.550 -13.047 1.00 93.00 108 ASN A N 1
ATOM 848 C CA . ASN A 1 108 ? 9.426 10.094 -11.779 1.00 93.00 108 ASN A CA 1
ATOM 849 C C . ASN A 1 108 ? 9.371 11.627 -11.791 1.00 93.00 108 ASN A C 1
ATOM 851 O O . ASN A 1 108 ? 8.393 12.183 -11.306 1.00 93.00 108 ASN A O 1
ATOM 855 N N . LYS A 1 109 ? 10.334 12.312 -12.423 1.00 92.19 109 LYS A N 1
ATOM 856 C CA . LYS A 1 109 ? 10.262 13.774 -12.608 1.00 92.19 109 LYS A CA 1
ATOM 857 C C . LYS A 1 109 ? 9.030 14.208 -13.409 1.00 92.19 109 LYS A C 1
ATOM 859 O O . LYS A 1 109 ? 8.484 15.274 -13.144 1.00 92.19 109 LYS A O 1
ATOM 864 N N . LEU A 1 110 ? 8.599 13.398 -14.377 1.00 91.25 110 LEU A N 1
ATOM 865 C CA . LEU A 1 110 ? 7.402 13.662 -15.177 1.00 91.25 110 LEU A CA 1
ATOM 866 C C . LEU A 1 110 ? 6.106 13.382 -14.395 1.00 91.25 110 LEU A C 1
ATOM 868 O O . LEU A 1 110 ? 5.135 14.122 -14.532 1.00 91.25 110 LEU A O 1
ATOM 872 N N . LEU A 1 111 ? 6.098 12.331 -13.570 1.00 92.50 111 LEU A N 1
ATOM 873 C CA . LEU A 1 111 ? 4.924 11.895 -12.807 1.00 92.50 111 LEU A CA 1
ATOM 874 C C . LEU A 1 111 ? 4.703 12.686 -11.512 1.00 92.50 111 LEU A C 1
ATOM 876 O O . LEU A 1 111 ? 3.563 12.836 -11.083 1.00 92.50 111 LEU A O 1
ATOM 880 N N . ASP A 1 112 ? 5.756 13.214 -10.889 1.00 93.19 112 ASP A N 1
ATOM 881 C CA . ASP A 1 112 ? 5.674 13.955 -9.625 1.00 93.19 112 ASP A CA 1
ATOM 882 C C . ASP A 1 112 ? 4.637 15.100 -9.626 1.00 93.19 112 ASP A C 1
ATOM 884 O O . ASP A 1 112 ? 3.776 15.088 -8.742 1.00 93.19 112 ASP A O 1
ATOM 888 N N . PRO A 1 113 ? 4.585 16.016 -10.617 1.00 95.19 113 PRO A N 1
ATOM 889 C CA . PRO A 1 113 ? 3.557 17.062 -10.634 1.00 95.19 113 PRO A CA 1
ATOM 890 C C . PRO A 1 113 ? 2.135 16.516 -10.854 1.00 95.19 113 PRO A C 1
ATOM 892 O O . PRO A 1 113 ? 1.157 17.149 -10.454 1.00 95.19 113 PRO A O 1
ATOM 895 N N . ILE A 1 114 ? 1.990 15.351 -11.492 1.00 93.88 114 ILE A N 1
ATOM 896 C CA . ILE A 1 114 ? 0.688 14.696 -11.679 1.00 93.88 114 ILE A CA 1
ATOM 897 C C . ILE A 1 114 ? 0.222 14.122 -10.340 1.00 93.88 114 ILE A C 1
ATOM 899 O O . ILE A 1 114 ? -0.890 14.411 -9.897 1.00 93.88 114 ILE A O 1
ATOM 903 N N . ARG A 1 115 ? 1.094 13.375 -9.657 1.00 92.75 115 ARG A N 1
ATOM 904 C CA . ARG A 1 115 ? 0.827 12.801 -8.330 1.00 92.75 115 ARG A CA 1
ATOM 905 C C . ARG A 1 115 ? 0.484 13.878 -7.310 1.00 92.75 115 ARG A C 1
ATOM 907 O O . ARG A 1 115 ? -0.453 13.705 -6.537 1.00 92.75 115 ARG A O 1
ATOM 914 N N . GLU A 1 116 ? 1.206 14.995 -7.335 1.00 92.50 116 GLU A N 1
ATOM 915 C CA . GLU A 1 116 ? 0.950 16.130 -6.452 1.00 92.50 116 GLU A CA 1
ATOM 916 C C . GLU A 1 116 ? -0.450 16.712 -6.684 1.00 92.50 116 GLU A C 1
ATOM 918 O O . GLU A 1 116 ? -1.235 16.818 -5.741 1.00 92.50 116 GLU A O 1
ATOM 923 N N . LYS A 1 117 ? -0.835 16.979 -7.938 1.00 92.88 117 LYS A N 1
ATOM 924 C CA . LYS A 1 117 ? -2.194 17.454 -8.269 1.00 92.88 117 LYS A CA 1
ATOM 925 C C . LYS A 1 117 ? -3.283 16.470 -7.830 1.00 92.88 117 LYS A C 1
ATOM 927 O O . LYS A 1 117 ? -4.333 16.880 -7.328 1.00 92.88 117 LYS A O 1
ATOM 932 N N . PHE A 1 118 ? -3.021 15.173 -7.971 1.00 90.88 118 PHE A N 1
ATOM 933 C CA . PHE A 1 118 ? -3.939 14.105 -7.575 1.00 90.88 118 PHE A CA 1
ATOM 934 C C . PHE A 1 118 ? -3.891 13.751 -6.080 1.00 90.88 118 PHE A C 1
ATOM 936 O O . PHE A 1 118 ? -4.661 12.901 -5.638 1.00 90.88 118 PHE A O 1
ATOM 943 N N . SER A 1 119 ? -3.055 14.418 -5.279 1.00 85.44 119 SER A N 1
ATOM 944 C CA . SER A 1 119 ? -3.015 14.226 -3.822 1.00 85.44 119 SER A CA 1
ATOM 945 C C . SER A 1 119 ? -4.151 14.948 -3.082 1.00 85.44 119 SER A C 1
ATOM 947 O O . SER A 1 119 ? -4.477 14.588 -1.948 1.00 85.44 119 SER A O 1
ATOM 949 N N . SER A 1 120 ? -4.794 15.929 -3.726 1.00 89.69 120 SER A N 1
ATOM 950 C CA . SER A 1 120 ? -5.917 16.674 -3.151 1.00 89.69 120 SER A CA 1
ATOM 951 C C . SER A 1 120 ? -7.133 15.775 -2.880 1.00 89.69 120 SER A C 1
ATOM 953 O O . SER A 1 120 ? -7.438 14.856 -3.642 1.00 89.69 120 SER A O 1
ATOM 955 N N . SER A 1 121 ? -7.869 16.054 -1.798 1.00 86.62 121 SER A N 1
ATOM 956 C CA . SER A 1 121 ? -9.032 15.251 -1.370 1.00 86.62 121 SER A CA 1
ATOM 957 C C . SER A 1 121 ? -10.084 15.081 -2.480 1.00 86.62 121 SER A C 1
ATOM 959 O O . SER A 1 121 ? -10.619 13.990 -2.673 1.00 86.62 121 SER A O 1
ATOM 961 N N . GLN A 1 122 ? -10.325 16.131 -3.271 1.00 91.00 122 GLN A N 1
ATOM 962 C CA . GLN A 1 122 ? -11.258 16.102 -4.402 1.00 91.00 122 GLN A CA 1
ATOM 963 C C . GLN A 1 122 ? -10.786 15.164 -5.523 1.00 91.00 122 GLN A C 1
ATOM 965 O O . GLN A 1 122 ? -11.555 14.321 -5.983 1.00 91.00 122 GLN A O 1
ATOM 970 N N . MET A 1 123 ? -9.516 15.263 -5.928 1.00 88.12 123 MET A N 1
ATOM 971 C CA . MET A 1 123 ? -8.968 14.444 -7.015 1.00 88.12 123 MET A CA 1
ATOM 972 C C . MET A 1 123 ? -8.836 12.971 -6.621 1.00 88.12 123 MET A C 1
ATOM 974 O O . MET A 1 123 ? -9.086 12.094 -7.447 1.00 88.12 123 MET A O 1
ATOM 978 N N . ARG A 1 124 ? -8.524 12.680 -5.350 1.00 84.81 124 ARG A N 1
ATOM 979 C CA . ARG A 1 124 ? -8.504 11.301 -4.829 1.00 84.81 124 ARG A CA 1
ATOM 980 C C . ARG A 1 124 ? -9.890 10.663 -4.875 1.00 84.81 124 ARG A C 1
ATOM 982 O O . ARG A 1 124 ? -10.011 9.527 -5.328 1.00 84.81 124 ARG A O 1
ATOM 989 N N . LYS A 1 125 ? -10.932 11.401 -4.470 1.00 87.44 125 LYS A N 1
ATOM 990 C CA . LYS A 1 125 ? -12.327 10.943 -4.578 1.00 87.44 125 LYS A CA 1
ATOM 991 C C . LYS A 1 125 ? -12.706 10.678 -6.035 1.00 87.44 125 LYS A C 1
ATOM 993 O O . LYS A 1 125 ? -13.172 9.584 -6.341 1.00 87.44 125 LYS A O 1
ATOM 998 N N . LEU A 1 126 ? -12.421 11.619 -6.938 1.00 89.06 126 LEU A N 1
ATOM 999 C CA . LEU A 1 126 ? -12.704 11.471 -8.368 1.00 89.06 126 LEU A CA 1
ATOM 1000 C C . LEU A 1 126 ? -12.049 10.215 -8.962 1.00 89.06 126 LEU A C 1
ATOM 1002 O O . LEU A 1 126 ? -12.730 9.429 -9.617 1.00 89.06 126 LEU A O 1
ATOM 1006 N N . ALA A 1 127 ? -10.755 10.003 -8.701 1.00 86.19 127 ALA A N 1
ATOM 1007 C CA . ALA A 1 127 ? -10.033 8.833 -9.196 1.00 86.19 127 ALA A CA 1
ATOM 1008 C C . ALA A 1 127 ? -10.644 7.523 -8.673 1.00 86.19 127 ALA A C 1
ATOM 1010 O O . ALA A 1 127 ? -10.851 6.595 -9.452 1.00 86.19 127 ALA A O 1
ATOM 1011 N N . SER A 1 128 ? -11.007 7.477 -7.384 1.00 84.69 128 SER A N 1
ATOM 1012 C CA . SER A 1 128 ? -11.631 6.295 -6.775 1.00 84.69 128 SER A CA 1
ATOM 1013 C C . SER A 1 128 ? -13.036 5.990 -7.308 1.00 84.69 128 SER A C 1
ATOM 1015 O O . SER A 1 128 ? -13.398 4.824 -7.424 1.00 84.69 128 SER A O 1
ATOM 1017 N N . CYS A 1 129 ? -13.818 7.015 -7.664 1.00 85.19 129 CYS A N 1
ATOM 1018 C CA . CYS A 1 129 ? -15.145 6.838 -8.257 1.00 85.19 129 CYS A CA 1
ATOM 1019 C C . CYS A 1 129 ? -15.073 6.434 -9.736 1.00 85.19 129 CYS A C 1
ATOM 1021 O O . CYS A 1 129 ? -15.911 5.663 -10.194 1.00 85.19 129 CYS A O 1
ATOM 1023 N N . ALA A 1 130 ? -14.100 6.963 -10.487 1.00 87.00 130 ALA A N 1
ATOM 1024 C CA . ALA A 1 130 ? -13.958 6.707 -11.921 1.00 87.00 130 ALA A CA 1
ATOM 1025 C C . ALA A 1 130 ? -13.329 5.339 -12.225 1.00 87.00 130 ALA A C 1
ATOM 1027 O O . ALA A 1 130 ? -13.733 4.672 -13.176 1.00 87.00 130 ALA A O 1
ATOM 1028 N N . TYR A 1 131 ? -12.355 4.925 -11.413 1.00 83.56 131 TYR A N 1
ATOM 1029 C CA . TYR A 1 131 ? -11.657 3.648 -11.546 1.00 83.56 131 TYR A CA 1
ATOM 1030 C C . TYR A 1 131 ? -11.740 2.881 -10.222 1.00 83.56 131 TYR A C 1
ATOM 1032 O O . TYR A 1 131 ? -10.744 2.780 -9.501 1.00 83.56 131 TYR A O 1
ATOM 1040 N N . PRO A 1 132 ? -12.934 2.370 -9.867 1.00 78.75 132 PRO A N 1
ATOM 1041 C CA . PRO A 1 132 ? -13.085 1.515 -8.705 1.00 78.75 132 PRO A CA 1
ATOM 1042 C C . PRO A 1 132 ? -12.228 0.267 -8.907 1.00 78.75 132 PRO A C 1
ATOM 1044 O O . PRO A 1 132 ? -12.267 -0.376 -9.957 1.00 78.75 132 PRO A O 1
ATOM 1047 N N . ASP A 1 133 ? -11.414 -0.039 -7.906 1.00 65.75 133 ASP A N 1
ATOM 1048 C CA . ASP A 1 133 ? -10.426 -1.104 -7.981 1.00 65.75 133 ASP A CA 1
ATOM 1049 C C . ASP A 1 133 ? -11.112 -2.447 -8.327 1.00 65.75 133 ASP A C 1
ATOM 1051 O O . ASP A 1 133 ? -11.992 -2.901 -7.582 1.00 65.75 133 ASP A O 1
ATOM 1055 N N . PRO A 1 134 ? -10.780 -3.100 -9.458 1.00 50.78 134 PRO A N 1
ATOM 1056 C CA . PRO A 1 134 ? -11.420 -4.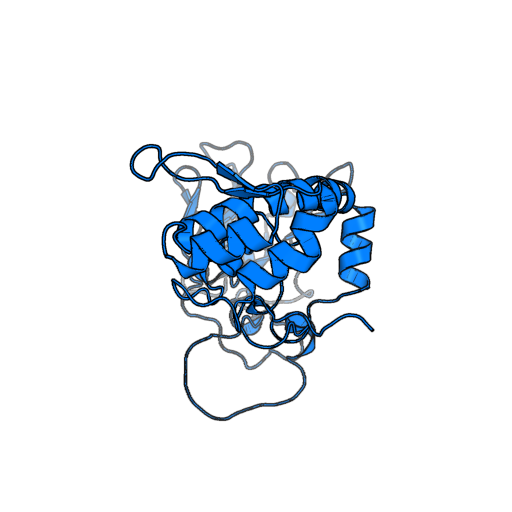350 -9.858 1.00 50.78 134 PRO A CA 1
ATOM 1057 C C . PRO A 1 134 ? -11.151 -5.489 -8.866 1.00 50.78 134 PRO A C 1
ATOM 1059 O O . PRO A 1 134 ? -11.930 -6.444 -8.841 1.00 50.78 134 PRO A O 1
ATOM 1062 N N . SER A 1 135 ? -10.129 -5.375 -8.007 1.00 50.47 135 SER A N 1
ATOM 1063 C CA . SER A 1 135 ? -9.926 -6.278 -6.863 1.00 50.47 135 SER A CA 1
ATOM 1064 C C . SER A 1 135 ? -11.076 -6.227 -5.844 1.00 50.47 135 SER A C 1
ATOM 1066 O O . SER A 1 135 ? -11.339 -7.222 -5.180 1.00 50.47 135 SER A O 1
ATOM 1068 N N . LYS A 1 136 ? -11.836 -5.122 -5.786 1.00 43.69 136 LYS A N 1
ATOM 1069 C CA . LYS A 1 136 ? -13.065 -4.997 -4.982 1.00 43.69 136 LYS A CA 1
ATOM 1070 C C . LYS A 1 136 ? -14.337 -5.450 -5.705 1.00 43.69 136 LYS A C 1
ATOM 1072 O O . LYS A 1 136 ? -15.364 -5.607 -5.059 1.00 43.69 136 LYS A O 1
ATOM 1077 N N . THR A 1 137 ? -14.292 -5.643 -7.026 1.00 37.00 137 THR A N 1
ATOM 1078 C CA . THR A 1 137 ? -15.492 -5.904 -7.853 1.00 37.00 137 THR A CA 1
ATOM 1079 C C . THR A 1 137 ? -15.555 -7.347 -8.387 1.00 37.00 137 THR A C 1
ATOM 1081 O O . THR A 1 137 ? -16.625 -7.826 -8.751 1.00 37.00 137 THR A O 1
ATOM 1084 N N . LYS A 1 138 ? -14.431 -8.080 -8.432 1.00 31.11 138 LYS A N 1
ATOM 1085 C CA . LYS A 1 138 ? -14.351 -9.443 -9.002 1.00 31.11 138 LYS A CA 1
ATOM 1086 C C . LYS A 1 138 ? -14.676 -10.601 -8.044 1.00 31.11 138 LYS A C 1
ATOM 1088 O O . LYS A 1 138 ? -14.791 -11.728 -8.515 1.00 31.11 138 LYS A O 1
ATOM 1093 N N . SER A 1 139 ? -14.900 -10.355 -6.757 1.00 30.97 139 SER A N 1
ATOM 1094 C CA . SER A 1 139 ? -15.230 -11.390 -5.760 1.00 30.97 139 SER A CA 1
ATOM 1095 C C . SER A 1 139 ? -16.676 -11.923 -5.836 1.00 30.97 139 SER A C 1
ATOM 1097 O O . SER A 1 139 ? -17.048 -12.795 -5.058 1.00 30.97 139 SER A O 1
ATOM 1099 N N . ALA A 1 140 ? -17.499 -11.462 -6.790 1.00 33.56 140 ALA A N 1
ATOM 1100 C CA . ALA A 1 140 ? -18.915 -11.845 -6.882 1.00 33.56 140 ALA A CA 1
ATOM 1101 C C . ALA A 1 140 ? -19.243 -13.024 -7.831 1.00 33.56 140 ALA A C 1
ATOM 1103 O O . ALA A 1 140 ? -20.357 -13.537 -7.777 1.00 33.56 140 ALA A O 1
ATOM 1104 N N . MET A 1 141 ? -18.341 -13.492 -8.710 1.00 30.20 141 MET A N 1
ATOM 1105 C CA . MET A 1 141 ? -18.701 -14.527 -9.706 1.00 30.20 141 MET A CA 1
ATOM 1106 C C . MET A 1 141 ? -17.530 -15.438 -10.122 1.00 30.20 141 MET A C 1
ATOM 1108 O O . MET A 1 141 ? -16.952 -15.250 -11.189 1.00 30.20 141 MET A O 1
ATOM 1112 N N . LYS A 1 142 ? -17.210 -16.457 -9.311 1.00 29.61 142 LYS A N 1
ATOM 1113 C CA . LYS A 1 142 ? -16.924 -17.863 -9.711 1.00 29.61 142 LYS A CA 1
ATOM 1114 C C . LYS A 1 142 ? -16.053 -18.571 -8.671 1.00 29.61 142 LYS A C 1
ATOM 1116 O O . LYS A 1 142 ? -14.872 -18.277 -8.531 1.00 29.61 142 LYS A O 1
ATOM 1121 N N . GLY A 1 143 ? -16.634 -19.575 -8.017 1.00 32.12 143 GLY A N 1
ATOM 1122 C CA . GLY A 1 143 ? -15.928 -20.505 -7.142 1.00 32.12 143 GLY A CA 1
ATOM 1123 C C . GLY A 1 143 ? -15.249 -21.681 -7.869 1.00 32.12 143 GLY A C 1
ATOM 1124 O O . GLY A 1 143 ? -15.753 -22.187 -8.869 1.00 32.12 143 GLY A O 1
ATOM 1125 N N . SER A 1 144 ? -14.132 -22.104 -7.258 1.00 35.44 144 SER A N 1
ATOM 1126 C CA . SER A 1 144 ? -13.431 -23.408 -7.222 1.00 35.44 144 SER A CA 1
ATOM 1127 C C . SER A 1 144 ? -12.857 -24.045 -8.504 1.00 35.44 144 SER A C 1
ATOM 1129 O O . SER A 1 144 ? -13.604 -24.465 -9.381 1.00 35.44 144 SER A O 1
ATOM 1131 N N . THR A 1 145 ? -11.531 -24.293 -8.550 1.00 28.02 145 THR A N 1
ATOM 1132 C CA . THR A 1 145 ? -10.889 -25.583 -8.157 1.00 28.02 145 THR A CA 1
ATOM 1133 C C . THR A 1 145 ? -9.334 -25.496 -8.188 1.00 28.02 145 THR A C 1
ATOM 1135 O O . THR A 1 145 ? -8.760 -25.235 -9.235 1.00 28.02 145 THR A O 1
ATOM 1138 N N . LYS A 1 146 ? -8.696 -25.791 -7.037 1.00 31.55 146 LYS A N 1
ATOM 1139 C CA . LYS A 1 146 ? -7.299 -26.229 -6.728 1.00 31.55 146 LYS A CA 1
ATOM 1140 C C . LYS A 1 146 ? -6.027 -25.418 -7.117 1.00 31.55 146 LYS A C 1
ATOM 1142 O O . LYS A 1 146 ? -5.658 -25.316 -8.276 1.00 31.55 146 LYS A O 1
ATOM 1147 N N . ASN A 1 147 ? -5.266 -25.124 -6.043 1.00 31.12 147 ASN A N 1
ATOM 1148 C CA . ASN A 1 147 ? -3.800 -25.025 -5.845 1.00 31.12 147 ASN A CA 1
ATOM 1149 C C . ASN A 1 147 ? -2.969 -23.920 -6.534 1.00 31.12 147 ASN A C 1
ATOM 1151 O O . ASN A 1 147 ? -2.408 -24.153 -7.596 1.00 31.12 147 ASN A O 1
ATOM 1155 N N . SER A 1 148 ? -2.738 -22.806 -5.821 1.00 31.58 148 SER A N 1
ATOM 1156 C CA . SER A 1 148 ? -1.428 -22.375 -5.265 1.00 31.58 148 SER A CA 1
ATOM 1157 C C . SER A 1 148 ? -1.492 -20.908 -4.797 1.00 31.58 148 SER A C 1
ATOM 1159 O O . SER A 1 148 ? -2.023 -20.063 -5.507 1.00 31.58 148 SER A O 1
ATOM 1161 N N . ASP A 1 149 ? -0.948 -20.647 -3.607 1.00 39.88 149 ASP A N 1
ATOM 1162 C CA . ASP A 1 149 ? -0.841 -19.397 -2.837 1.00 39.88 149 ASP A CA 1
ATOM 1163 C C . ASP A 1 149 ? -0.937 -18.035 -3.559 1.00 39.88 149 ASP A C 1
ATOM 1165 O O . ASP A 1 149 ? 0.044 -17.481 -4.056 1.00 39.88 149 ASP A O 1
ATOM 1169 N N . ALA A 1 150 ? -2.105 -17.412 -3.413 1.00 40.03 150 ALA A N 1
ATOM 1170 C CA . ALA A 1 150 ? -2.257 -16.004 -3.052 1.00 40.03 150 ALA A CA 1
ATOM 1171 C C . ALA A 1 150 ? -3.573 -15.909 -2.265 1.00 40.03 150 ALA A C 1
ATOM 1173 O O . ALA A 1 150 ? -4.649 -15.891 -2.853 1.00 40.03 150 ALA A O 1
ATOM 1174 N N . GLU A 1 151 ? -3.506 -15.983 -0.934 1.00 54.69 151 GLU A N 1
ATOM 1175 C CA . GLU A 1 151 ? -4.705 -15.968 -0.087 1.00 54.69 151 GLU A CA 1
ATOM 1176 C C . GLU A 1 151 ? -5.476 -14.656 -0.291 1.00 54.69 151 GLU A C 1
ATOM 1178 O O . GLU A 1 151 ? -5.005 -13.581 0.089 1.00 54.69 151 GLU A O 1
ATOM 1183 N N . GLU A 1 152 ? -6.658 -14.759 -0.891 1.00 65.94 152 GLU A N 1
ATOM 1184 C CA . GLU A 1 152 ? -7.568 -13.647 -1.142 1.00 65.94 152 GLU A CA 1
ATOM 1185 C C . GLU A 1 152 ? -7.891 -12.913 0.173 1.00 65.94 152 GLU A C 1
ATOM 1187 O O . GLU A 1 152 ? -8.108 -13.526 1.227 1.00 65.94 152 GLU A O 1
ATOM 1192 N N . VAL A 1 153 ? -7.857 -11.580 0.140 1.00 80.19 153 VAL A N 1
ATOM 1193 C CA . VAL A 1 153 ? -8.186 -10.742 1.299 1.00 80.19 153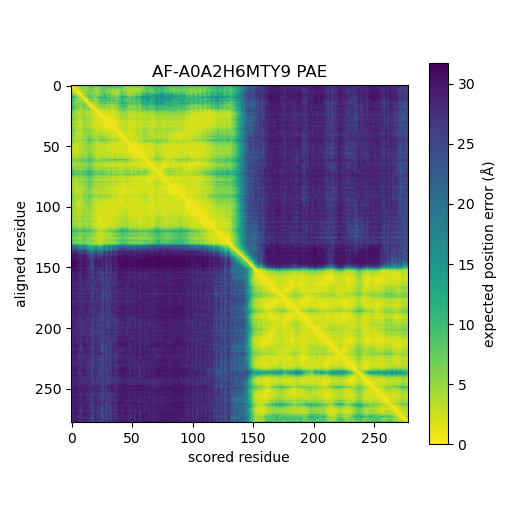 VAL A CA 1
ATOM 1194 C C . VAL A 1 153 ? -9.705 -10.621 1.361 1.00 80.19 153 VAL A C 1
ATOM 1196 O O . VAL A 1 153 ? -10.297 -9.759 0.719 1.00 80.19 153 VAL A O 1
ATOM 1199 N N . VAL A 1 154 ? -10.333 -11.525 2.109 1.00 88.88 154 VAL A N 1
ATOM 1200 C CA . VAL A 1 154 ? -11.781 -11.536 2.353 1.00 88.88 154 VAL A CA 1
ATOM 1201 C C . VAL A 1 154 ? -12.076 -11.167 3.811 1.00 88.88 154 VAL A C 1
ATOM 1203 O O . VAL A 1 154 ? -11.302 -11.542 4.696 1.00 88.88 154 VAL A O 1
ATOM 1206 N N . PRO A 1 155 ? -13.188 -10.461 4.099 1.00 90.00 155 PRO A N 1
ATOM 1207 C CA . PRO A 1 155 ? -13.482 -9.970 5.446 1.00 90.00 155 PRO A CA 1
ATOM 1208 C C . PRO A 1 155 ? -13.655 -11.097 6.471 1.00 90.00 155 PRO A C 1
ATOM 1210 O O . PRO A 1 155 ? -13.324 -10.908 7.635 1.00 90.00 155 PRO A O 1
ATOM 1213 N N . SER A 1 156 ? -14.089 -12.291 6.049 1.00 91.62 156 SER A N 1
ATOM 1214 C CA . SER A 1 156 ? -14.251 -13.445 6.944 1.00 91.62 156 SER A CA 1
ATOM 1215 C C . SER A 1 156 ? -12.957 -13.949 7.580 1.00 91.62 156 SER A C 1
ATOM 1217 O O . SER A 1 156 ? -13.034 -14.746 8.510 1.00 91.62 156 SER A O 1
ATOM 1219 N N . ARG A 1 157 ? -11.790 -13.529 7.071 1.00 91.25 157 ARG A N 1
ATOM 1220 C CA . ARG A 1 157 ? -10.474 -13.868 7.634 1.00 91.25 157 ARG A CA 1
ATOM 1221 C C . ARG A 1 157 ? -10.160 -13.096 8.909 1.00 91.25 157 ARG A C 1
ATOM 1223 O O . ARG A 1 157 ? -9.283 -13.506 9.664 1.00 91.25 157 ARG A O 1
ATOM 1230 N N . VAL A 1 158 ? -10.843 -11.979 9.137 1.00 94.25 158 VAL A N 1
ATOM 1231 C CA . VAL A 1 158 ? -10.730 -11.191 10.363 1.00 94.25 158 VAL A CA 1
ATOM 1232 C C . VAL A 1 158 ? -11.712 -11.766 11.382 1.00 94.25 158 VAL A C 1
ATOM 1234 O O . VAL A 1 158 ? -12.900 -11.902 11.094 1.00 94.25 158 VAL A O 1
ATOM 1237 N N . ASP A 1 159 ? -11.218 -12.123 12.566 1.00 95.56 159 ASP A N 1
ATOM 1238 C CA . ASP A 1 159 ? -12.061 -12.582 13.670 1.00 95.56 159 ASP A CA 1
ATOM 1239 C C . ASP A 1 159 ? -12.667 -11.359 14.355 1.00 95.56 159 ASP A C 1
ATOM 1241 O O . ASP A 1 159 ? -12.017 -10.721 15.186 1.00 95.56 159 ASP A O 1
ATOM 1245 N N . LEU A 1 160 ? -13.877 -10.989 13.934 1.00 96.50 160 LEU A N 1
ATOM 1246 C CA . LEU A 1 160 ? -14.641 -9.910 14.544 1.00 96.50 160 LEU A CA 1
ATOM 1247 C C . LEU A 1 160 ? -15.627 -10.481 15.558 1.00 96.50 160 LEU A C 1
ATOM 1249 O O . LEU A 1 160 ? -16.430 -11.357 15.224 1.00 96.50 160 LEU A O 1
ATOM 1253 N N . ARG A 1 161 ? -15.605 -9.956 16.783 1.00 96.44 161 ARG A N 1
ATOM 1254 C CA . ARG A 1 161 ? -16.517 -10.386 17.848 1.00 96.44 161 ARG A CA 1
ATOM 1255 C C . ARG A 1 161 ? -17.062 -9.219 18.643 1.00 96.44 161 ARG A C 1
ATOM 1257 O O . ARG A 1 161 ? -16.411 -8.184 18.785 1.00 96.44 161 ARG A O 1
ATOM 1264 N N . VAL A 1 162 ? -18.252 -9.418 19.187 1.00 96.94 162 VAL A N 1
ATOM 1265 C CA . VAL A 1 162 ? -18.819 -8.546 20.210 1.00 96.94 162 VAL A CA 1
ATOM 1266 C C . VAL A 1 162 ? -18.074 -8.782 21.519 1.00 96.94 162 VAL A C 1
ATOM 1268 O O . VAL A 1 162 ? -17.861 -9.925 21.919 1.00 96.94 162 VAL A O 1
ATOM 1271 N N . GLY A 1 163 ? -17.687 -7.711 22.202 1.00 97.19 163 GLY A N 1
ATOM 1272 C CA . GLY A 1 163 ? -17.133 -7.781 23.546 1.00 97.19 163 GLY A CA 1
ATOM 1273 C C . GLY A 1 163 ? -17.802 -6.799 24.490 1.00 97.19 163 GLY A C 1
ATOM 1274 O O . GLY A 1 163 ? -18.298 -5.755 24.065 1.00 97.19 163 GLY A O 1
ATOM 1275 N N . LYS A 1 164 ? -17.810 -7.133 25.780 1.00 96.88 164 LYS A N 1
ATOM 1276 C CA . LYS A 1 164 ? -18.294 -6.247 26.839 1.00 96.88 164 LYS A CA 1
ATOM 1277 C C . LYS A 1 164 ? -17.124 -5.687 27.630 1.00 96.88 164 LYS A C 1
ATOM 1279 O O . LYS A 1 164 ? -16.316 -6.439 28.172 1.00 96.88 164 LYS A O 1
ATOM 1284 N N . VAL A 1 165 ? -17.054 -4.367 27.730 1.00 97.50 165 VAL A N 1
ATOM 1285 C CA . VAL A 1 165 ? -16.037 -3.690 28.535 1.00 97.50 165 VAL A CA 1
ATOM 1286 C C . VAL A 1 165 ? -16.364 -3.864 30.020 1.00 97.50 165 VAL A C 1
ATOM 1288 O O . VAL A 1 165 ? -17.390 -3.391 30.498 1.00 97.50 165 VAL A O 1
ATOM 1291 N N . LEU A 1 166 ? -15.494 -4.555 30.756 1.00 96.81 166 LEU A N 1
ATOM 1292 C CA . LEU A 1 166 ? -15.644 -4.819 32.190 1.00 96.81 166 LEU A CA 1
ATOM 1293 C C . LEU A 1 166 ? -15.005 -3.730 33.051 1.00 96.81 166 LEU A C 1
ATOM 1295 O O . LEU A 1 166 ? -15.535 -3.384 34.104 1.00 96.81 166 LEU A O 1
ATOM 1299 N N . SER A 1 167 ? -13.859 -3.203 32.626 1.00 96.81 167 SER A N 1
ATOM 1300 C CA . SER A 1 167 ? -13.179 -2.107 33.314 1.00 96.81 167 SER A CA 1
ATOM 1301 C C . SER A 1 167 ? -12.388 -1.255 32.331 1.00 96.81 167 SER A C 1
ATOM 1303 O O . SER A 1 167 ? -11.876 -1.770 31.335 1.00 96.81 167 SER A O 1
ATOM 1305 N N . VAL A 1 168 ? -12.278 0.039 32.637 1.00 97.69 168 VAL A N 1
ATOM 1306 C CA . VAL A 1 168 ? -11.519 1.027 31.859 1.00 97.69 168 VAL A CA 1
ATOM 1307 C C . VAL A 1 168 ? -10.624 1.824 32.798 1.00 97.69 168 VAL A C 1
ATOM 1309 O O . VAL A 1 168 ? -11.103 2.522 33.695 1.00 97.69 168 VAL A O 1
ATOM 1312 N N . GLU A 1 169 ? -9.317 1.762 32.571 1.00 96.19 169 GLU A N 1
ATOM 1313 C CA . GLU A 1 169 ? -8.317 2.502 33.339 1.00 96.19 169 GLU A CA 1
ATOM 1314 C C . GLU A 1 169 ? -7.458 3.351 32.406 1.00 96.19 169 GLU A C 1
ATOM 1316 O O . GLU A 1 169 ? -7.170 2.953 31.280 1.00 96.19 169 GLU A O 1
ATOM 1321 N N . LYS A 1 170 ? -7.028 4.539 32.845 1.00 96.12 170 LYS A N 1
ATOM 1322 C CA . LYS A 1 170 ? -6.044 5.310 32.070 1.00 96.12 170 LYS A CA 1
ATOM 1323 C C . LYS A 1 170 ? -4.715 4.567 32.066 1.00 96.12 170 LYS A C 1
ATOM 1325 O O . LYS A 1 170 ? -4.287 4.064 33.103 1.00 96.12 170 LYS A O 1
ATOM 1330 N N . HIS A 1 171 ? -4.059 4.527 30.914 1.00 95.56 171 HIS A N 1
ATOM 1331 C CA . HIS A 1 171 ? -2.768 3.872 30.794 1.00 95.56 171 HIS A CA 1
ATOM 1332 C C . HIS A 1 171 ? -1.729 4.566 31.701 1.00 95.56 171 HIS A C 1
ATOM 1334 O O . HIS A 1 171 ? -1.628 5.794 31.666 1.00 95.56 171 HIS A O 1
ATOM 1340 N N . PRO A 1 172 ? -0.920 3.817 32.478 1.00 93.31 172 PRO A N 1
ATOM 1341 C CA . PRO A 1 172 ? -0.002 4.393 33.468 1.00 93.31 172 PRO A CA 1
ATOM 1342 C C . PRO A 1 172 ? 1.041 5.331 32.847 1.00 93.31 172 PRO A C 1
ATOM 1344 O O . PRO A 1 172 ? 1.329 6.389 33.396 1.00 93.31 172 PRO A O 1
ATOM 1347 N N . ASP A 1 173 ? 1.551 4.960 31.670 1.00 93.00 173 ASP A N 1
ATOM 1348 C CA . ASP A 1 173 ? 2.624 5.685 30.977 1.00 93.00 173 ASP A CA 1
ATOM 1349 C C . ASP A 1 173 ? 2.166 6.400 29.684 1.00 93.00 173 ASP A C 1
ATOM 1351 O O . ASP A 1 173 ? 2.990 6.683 28.806 1.00 93.00 173 ASP A O 1
ATOM 1355 N N . ALA A 1 174 ? 0.856 6.627 29.487 1.00 92.88 174 ALA A N 1
ATOM 1356 C CA . ALA A 1 174 ? 0.350 7.267 28.264 1.00 92.88 174 ALA A CA 1
ATOM 1357 C C . ALA A 1 174 ? -0.985 8.010 28.444 1.00 92.88 174 ALA A C 1
ATOM 1359 O O . ALA A 1 174 ? -2.030 7.396 28.630 1.00 92.88 174 ALA A O 1
ATOM 1360 N N . ASP A 1 175 ? -0.970 9.330 28.243 1.00 92.44 175 ASP A N 1
ATOM 1361 C CA . ASP A 1 175 ? -2.145 10.194 28.458 1.00 92.44 175 ASP A CA 1
ATOM 1362 C C . ASP A 1 175 ? -3.285 9.982 27.454 1.00 92.44 175 ASP A C 1
ATOM 1364 O O . ASP A 1 175 ? -4.438 10.288 27.744 1.00 92.44 175 ASP A O 1
ATOM 1368 N N . ALA A 1 176 ? -2.965 9.476 26.261 1.00 93.81 176 ALA A N 1
ATOM 1369 C CA . ALA A 1 176 ? -3.930 9.280 25.180 1.00 93.81 176 ALA A CA 1
ATOM 1370 C C . ALA A 1 176 ? -4.560 7.878 25.166 1.00 93.81 176 ALA A C 1
ATOM 1372 O O . ALA A 1 176 ? -5.415 7.617 24.320 1.00 93.81 176 ALA A O 1
ATOM 1373 N N . LEU A 1 177 ? -4.117 6.970 26.046 1.00 95.56 177 LEU A N 1
ATOM 1374 C CA . LEU A 1 177 ? -4.495 5.561 25.999 1.00 95.56 177 LEU A CA 1
ATOM 1375 C C . LEU A 1 177 ? -5.322 5.143 27.218 1.00 95.56 177 LEU A C 1
ATOM 1377 O O . LEU A 1 177 ? -5.022 5.513 28.355 1.00 95.56 177 LEU A O 1
ATOM 1381 N N . TYR A 1 178 ? -6.324 4.313 26.969 1.00 97.69 178 TYR A N 1
ATOM 1382 C CA . TYR A 1 178 ? -6.999 3.511 27.978 1.00 97.69 178 TYR A CA 1
ATOM 1383 C C . TYR A 1 178 ? -6.467 2.076 27.949 1.00 97.69 178 TYR A C 1
ATOM 1385 O O . TYR A 1 178 ? -5.941 1.614 26.938 1.00 97.69 178 TYR A O 1
ATOM 1393 N N . VAL A 1 179 ? -6.580 1.397 29.086 1.00 97.56 179 VAL A N 1
ATOM 1394 C CA . VAL A 1 179 ? -6.379 -0.039 29.254 1.00 97.56 179 VAL A CA 1
ATOM 1395 C C . VAL A 1 179 ? -7.718 -0.619 29.683 1.00 97.56 179 VAL A C 1
ATOM 1397 O O . VAL A 1 179 ? -8.220 -0.308 30.767 1.00 97.56 179 VAL A O 1
ATOM 1400 N N . GLU A 1 180 ? -8.303 -1.442 28.824 1.00 98.00 180 GLU A N 1
ATOM 1401 C CA . GLU A 1 180 ? -9.594 -2.071 29.056 1.00 98.00 180 GLU A CA 1
ATOM 1402 C C . GLU A 1 180 ? -9.461 -3.569 29.334 1.00 98.00 180 GLU A C 1
ATOM 1404 O O . GLU A 1 180 ? -8.655 -4.275 28.717 1.00 98.00 180 GLU A O 1
ATOM 1409 N N . LYS A 1 181 ? -10.304 -4.081 30.234 1.00 98.00 181 LYS A N 1
ATOM 1410 C CA . LYS A 1 181 ? -10.591 -5.517 30.332 1.00 98.00 181 LYS A CA 1
ATOM 1411 C C . LYS A 1 181 ? -11.893 -5.799 29.613 1.00 98.00 181 LYS A C 1
ATOM 1413 O O . LYS A 1 181 ? -12.923 -5.244 29.986 1.00 98.00 181 LYS A O 1
ATOM 1418 N N . ILE A 1 182 ? -11.849 -6.646 28.591 1.00 97.81 182 ILE A N 1
ATOM 1419 C CA . ILE A 1 182 ? -12.995 -6.898 27.718 1.00 97.81 182 ILE A CA 1
ATOM 1420 C C . ILE A 1 182 ? -13.335 -8.386 27.728 1.00 97.81 182 ILE A C 1
ATOM 1422 O O . ILE A 1 182 ? -12.489 -9.233 27.433 1.00 97.81 182 ILE A O 1
ATOM 1426 N N . ASP A 1 183 ? -14.582 -8.690 28.074 1.00 96.19 183 ASP A N 1
ATOM 1427 C CA . ASP A 1 183 ? -15.166 -10.021 27.969 1.00 96.19 183 ASP A CA 1
ATOM 1428 C C . ASP A 1 183 ? -15.538 -10.312 26.511 1.00 96.19 183 ASP A C 1
ATOM 1430 O O . ASP A 1 183 ? -16.302 -9.568 25.899 1.00 96.19 183 ASP A O 1
ATOM 1434 N N . LEU A 1 184 ? -14.986 -11.394 25.967 1.00 93.81 184 LEU A N 1
ATOM 1435 C CA . LEU A 1 184 ? -15.212 -11.890 24.608 1.00 93.81 184 LEU A CA 1
ATOM 1436 C C . LEU A 1 184 ? -15.920 -13.256 24.608 1.00 93.81 184 LEU A C 1
ATOM 1438 O O . LEU A 1 184 ? -15.825 -13.989 23.624 1.00 93.81 184 LEU A O 1
ATOM 1442 N N . GLY A 1 185 ? -16.569 -13.639 25.713 1.00 89.31 185 GLY A N 1
ATOM 1443 C CA . GLY A 1 185 ? -17.159 -14.972 25.877 1.00 89.31 185 GLY A CA 1
ATOM 1444 C C . GLY A 1 185 ? -16.113 -16.093 25.966 1.00 89.31 185 GLY A C 1
ATOM 1445 O O . GLY A 1 185 ? -16.424 -17.260 25.735 1.00 89.31 185 GLY A O 1
ATOM 1446 N N . GLU A 1 186 ? -14.861 -15.738 26.259 1.00 90.88 186 GLU A N 1
ATOM 1447 C CA . GLU A 1 186 ? -13.745 -16.665 26.455 1.00 90.88 186 GLU A CA 1
ATOM 1448 C C . GLU A 1 186 ? -13.592 -17.028 27.940 1.00 90.88 186 GLU A C 1
ATOM 1450 O O . GLU A 1 186 ? -14.279 -16.487 28.803 1.00 90.88 186 GLU A O 1
ATOM 1455 N N . ALA A 1 187 ? -12.677 -17.950 28.258 1.00 87.88 187 ALA A N 1
ATOM 1456 C CA . ALA A 1 187 ? -12.428 -18.349 29.645 1.00 87.88 187 ALA A CA 1
ATOM 1457 C C . ALA A 1 187 ? -11.915 -17.189 30.518 1.00 87.88 187 ALA A C 1
ATOM 1459 O O . ALA A 1 187 ? -12.224 -17.133 31.707 1.00 87.88 187 ALA A O 1
ATOM 1460 N N . GLU A 1 188 ? -11.142 -16.271 29.928 1.00 91.56 188 GLU A N 1
ATOM 1461 C CA . GLU A 1 188 ? -10.591 -15.100 30.606 1.00 91.56 188 GLU A CA 1
ATOM 1462 C C . GLU A 1 188 ? -10.805 -13.831 29.763 1.00 91.56 188 GLU A C 1
ATOM 1464 O O . GLU A 1 188 ? -10.637 -13.874 28.541 1.00 91.56 188 GLU A O 1
ATOM 1469 N N . PRO A 1 189 ? -11.131 -12.683 30.389 1.00 95.56 189 PRO A N 1
ATOM 1470 C CA . PRO A 1 189 ? -11.207 -11.407 29.689 1.00 95.56 189 PRO A CA 1
ATOM 1471 C C . PRO A 1 189 ? -9.856 -10.993 29.104 1.00 95.56 189 PRO A C 1
ATOM 1473 O O . PRO A 1 189 ? -8.811 -11.102 29.756 1.00 95.56 189 PRO A O 1
ATOM 1476 N N . ARG A 1 190 ? -9.879 -10.419 27.901 1.00 96.94 190 ARG A N 1
ATOM 1477 C CA . ARG A 1 190 ? -8.672 -9.920 27.237 1.00 96.94 190 ARG A CA 1
ATOM 1478 C C . ARG A 1 190 ? -8.317 -8.514 27.696 1.00 96.94 190 ARG A C 1
ATOM 1480 O O . ARG A 1 190 ? -9.183 -7.713 28.046 1.00 96.94 190 ARG A O 1
ATOM 1487 N N . THR A 1 191 ? -7.023 -8.212 27.662 1.00 97.62 191 THR A N 1
ATOM 1488 C CA . THR A 1 191 ? -6.508 -6.851 27.862 1.00 97.62 191 THR A CA 1
ATOM 1489 C C . THR A 1 191 ? -6.443 -6.141 26.519 1.00 97.62 191 THR A C 1
ATOM 1491 O O . THR A 1 191 ? -5.826 -6.650 25.581 1.00 97.62 191 THR A O 1
ATOM 1494 N N . VAL A 1 192 ? -7.063 -4.972 26.424 1.00 97.62 192 VAL A N 1
ATOM 1495 C CA . VAL A 1 192 ? -7.070 -4.132 25.224 1.00 97.62 192 VAL A CA 1
ATO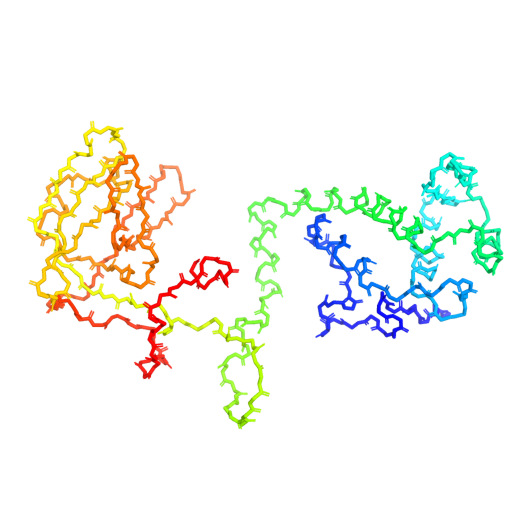M 1496 C C . VAL A 1 192 ? -6.514 -2.762 25.585 1.00 97.62 192 VAL A C 1
ATOM 1498 O O . VAL A 1 192 ? -6.646 -2.315 26.721 1.00 97.62 192 VAL A O 1
ATOM 1501 N N . VAL A 1 193 ? -5.792 -2.148 24.651 1.00 97.31 193 VAL A N 1
ATOM 1502 C CA . VAL A 1 193 ? -5.282 -0.784 24.794 1.00 97.31 193 VAL A CA 1
ATOM 1503 C C . VAL A 1 193 ? -5.848 0.055 23.657 1.00 97.31 193 VAL A C 1
ATOM 1505 O O . VAL A 1 193 ? -5.548 -0.209 22.489 1.00 97.31 193 VAL A O 1
ATOM 1508 N N . SER A 1 194 ? -6.651 1.069 23.979 1.00 95.38 194 SER A N 1
ATOM 1509 C CA . SER A 1 194 ? -7.317 1.922 22.989 1.00 95.38 194 SER A CA 1
ATOM 1510 C C . SER A 1 194 ? -6.892 3.389 23.097 1.00 95.38 194 SER A C 1
ATOM 1512 O O . SER A 1 194 ? -6.582 3.896 24.171 1.00 95.38 194 SER A O 1
ATOM 1514 N N . GLY A 1 195 ? -6.868 4.098 21.966 1.00 95.19 195 GLY A N 1
ATOM 1515 C CA . GLY A 1 195 ? -6.514 5.521 21.886 1.00 95.19 195 GLY A CA 1
ATOM 1516 C C . GLY A 1 195 ? -7.697 6.472 22.061 1.00 95.19 195 GLY A C 1
ATOM 1517 O O . GLY A 1 195 ? -7.809 7.434 21.304 1.00 95.19 195 GLY A O 1
ATOM 1518 N N . LEU A 1 196 ? -8.619 6.173 22.980 1.00 94.25 196 LEU A N 1
ATOM 1519 C CA . LEU A 1 196 ? -9.927 6.836 23.057 1.00 94.25 196 LEU A CA 1
ATOM 1520 C C . LEU A 1 196 ? -10.031 7.957 24.097 1.00 94.25 196 LEU A C 1
ATOM 1522 O O . LEU A 1 196 ? -11.054 8.631 24.131 1.00 94.25 196 LEU A O 1
ATOM 1526 N N . VAL A 1 197 ? -8.989 8.227 24.894 1.00 93.75 197 VAL A N 1
ATOM 1527 C CA . VAL A 1 197 ? -9.056 9.196 26.014 1.00 93.75 197 VAL A CA 1
ATOM 1528 C C . VAL A 1 197 ? -9.507 10.596 25.584 1.00 93.75 197 VAL A C 1
ATOM 1530 O O . VAL A 1 197 ? -10.202 11.277 26.332 1.00 93.75 197 VAL A O 1
ATOM 1533 N N . ALA A 1 198 ? -9.121 11.034 24.384 1.00 91.38 198 ALA A N 1
ATOM 1534 C CA . ALA A 1 198 ? -9.488 12.349 23.857 1.00 91.38 198 ALA A CA 1
ATOM 1535 C C . ALA A 1 198 ? -10.889 12.400 23.217 1.00 91.38 198 ALA A C 1
ATOM 1537 O O . ALA A 1 198 ? -11.349 13.487 22.874 1.00 91.38 198 ALA A O 1
ATOM 1538 N N . PHE A 1 199 ? -11.537 11.249 23.020 1.00 92.38 199 PHE A N 1
ATOM 1539 C CA . PHE A 1 199 ? -12.741 11.119 22.196 1.00 92.38 199 PHE A CA 1
ATOM 1540 C C . PHE A 1 199 ? -13.945 10.601 22.974 1.00 92.38 199 PHE A C 1
ATOM 1542 O O . PHE A 1 199 ? -15.046 11.103 22.779 1.00 92.38 199 PHE A O 1
ATOM 1549 N N . VAL A 1 200 ? -13.741 9.621 23.857 1.00 93.12 200 VAL A N 1
ATOM 1550 C CA . VAL A 1 200 ? -14.820 8.955 24.587 1.00 93.12 200 VAL A CA 1
ATOM 1551 C C . VAL A 1 200 ? -14.493 8.965 26.078 1.00 93.12 200 VAL A C 1
ATOM 1553 O O . VAL A 1 200 ? -13.421 8.493 26.468 1.00 93.12 200 VAL A O 1
ATOM 1556 N N . PRO A 1 201 ? -15.380 9.498 26.931 1.00 94.88 201 PRO A N 1
ATOM 1557 C CA . PRO A 1 201 ? -15.169 9.484 28.370 1.00 94.88 201 PRO A CA 1
ATOM 1558 C C . PRO A 1 201 ? -15.267 8.052 28.921 1.00 94.88 201 PRO A C 1
ATOM 1560 O O . PRO A 1 201 ? -15.991 7.204 28.394 1.00 94.88 201 PRO A O 1
ATOM 1563 N N . LYS A 1 202 ? -14.541 7.765 30.010 1.00 93.94 202 LYS A N 1
ATOM 1564 C CA . LYS A 1 202 ? -14.464 6.406 30.585 1.00 93.94 202 LYS A CA 1
ATOM 1565 C C . LYS A 1 202 ? -15.841 5.856 30.972 1.00 93.94 202 LYS A C 1
ATOM 1567 O O . LYS A 1 202 ? -16.061 4.652 30.906 1.00 93.94 202 LYS A O 1
ATOM 1572 N N . GLU A 1 203 ? -16.751 6.736 31.381 1.00 94.69 203 GLU A N 1
ATOM 1573 C CA . GLU A 1 203 ? -18.093 6.398 31.847 1.00 94.69 203 GLU A CA 1
ATOM 1574 C C . GLU A 1 203 ? -18.970 5.869 30.708 1.00 94.69 203 GLU A C 1
ATOM 1576 O O . GLU A 1 203 ? -19.852 5.056 30.954 1.00 94.69 203 GLU A O 1
ATOM 1581 N N . GLU A 1 204 ? -18.706 6.294 29.470 1.00 94.31 204 GLU A N 1
ATOM 1582 C CA . GLU A 1 204 ? -19.420 5.827 28.277 1.00 94.31 204 GLU A CA 1
ATOM 1583 C C . GLU A 1 204 ? -18.851 4.523 27.711 1.00 94.31 204 GLU A C 1
ATOM 1585 O O . GLU A 1 204 ? -19.530 3.843 26.942 1.00 94.31 204 GLU A O 1
ATOM 1590 N N . LEU A 1 205 ? -17.608 4.179 28.065 1.00 94.81 205 LEU A N 1
ATOM 1591 C CA . LEU A 1 205 ? -16.986 2.905 27.702 1.00 94.81 205 LEU A CA 1
ATOM 1592 C C . LEU A 1 205 ? -17.289 1.807 28.721 1.00 94.81 205 LEU A C 1
ATOM 1594 O O . LEU A 1 205 ? -17.383 0.643 28.345 1.00 94.81 205 LEU A O 1
ATOM 1598 N N . GLN A 1 206 ? -17.439 2.161 29.996 1.00 96.00 206 GLN A N 1
ATOM 1599 C CA . GLN A 1 206 ? -17.736 1.215 31.065 1.00 96.00 206 GLN A CA 1
ATOM 1600 C C . GLN A 1 206 ? -19.046 0.460 30.783 1.00 96.00 206 GLN A C 1
ATOM 1602 O O . GLN A 1 206 ? -20.071 1.069 30.490 1.00 96.00 206 GLN A O 1
ATOM 1607 N N . ASP A 1 207 ? -19.007 -0.874 30.861 1.00 95.31 207 ASP A N 1
ATOM 1608 C CA . ASP A 1 207 ? -20.141 -1.767 30.579 1.00 95.31 207 ASP A CA 1
ATOM 1609 C C . ASP A 1 207 ? -20.718 -1.691 29.150 1.00 95.31 207 ASP A C 1
ATOM 1611 O O . ASP A 1 207 ? -21.724 -2.348 28.859 1.00 95.31 207 ASP A O 1
ATOM 1615 N N . ARG A 1 208 ? -20.065 -0.965 28.231 1.00 95.50 208 ARG A N 1
ATOM 1616 C CA . ARG A 1 208 ? -20.479 -0.851 26.828 1.00 95.50 208 ARG A CA 1
ATOM 1617 C C . ARG A 1 208 ? -20.183 -2.143 26.063 1.00 95.50 208 ARG A C 1
ATOM 1619 O O . ARG A 1 208 ? -19.146 -2.782 26.261 1.00 95.50 208 ARG A O 1
ATOM 1626 N N . LEU A 1 209 ? -21.088 -2.505 25.154 1.00 96.62 209 LEU A N 1
ATOM 1627 C CA . LEU A 1 209 ? -20.824 -3.507 24.124 1.00 96.62 209 LEU A CA 1
ATOM 1628 C C . LEU A 1 209 ? -20.098 -2.854 22.949 1.00 96.62 209 LEU A C 1
ATOM 1630 O O . LEU A 1 209 ? -20.526 -1.816 22.454 1.00 96.62 209 LEU A O 1
ATOM 1634 N N . VAL A 1 210 ? -19.013 -3.471 22.498 1.00 97.44 210 VAL A N 1
ATOM 1635 C CA . VAL A 1 210 ? -18.164 -2.959 21.417 1.00 97.44 210 VAL A CA 1
ATOM 1636 C C . VAL A 1 210 ? -17.787 -4.087 20.462 1.00 97.44 210 VAL A C 1
ATOM 1638 O O . VAL A 1 210 ? -17.897 -5.266 20.801 1.00 97.44 210 VAL A O 1
ATOM 1641 N N . VAL A 1 211 ? -17.331 -3.740 19.261 1.00 97.88 211 VAL A N 1
ATOM 1642 C CA . VAL A 1 211 ? -16.824 -4.710 18.278 1.00 97.88 211 VAL A CA 1
ATOM 1643 C C . VAL A 1 211 ? -15.297 -4.740 18.314 1.00 97.88 211 VAL A C 1
ATOM 1645 O O . VAL A 1 211 ? -14.648 -3.694 18.276 1.00 97.88 211 VAL A O 1
ATOM 1648 N N . LEU A 1 212 ? -14.716 -5.937 18.370 1.00 97.56 212 LEU A N 1
ATOM 1649 C CA . LEU A 1 212 ? -13.273 -6.151 18.444 1.00 97.56 212 LEU A CA 1
ATOM 1650 C C . LEU A 1 212 ? -12.746 -7.001 17.296 1.00 97.56 212 LEU A C 1
ATOM 1652 O O . LEU A 1 212 ? -13.434 -7.889 16.805 1.00 97.56 212 LEU A O 1
ATOM 1656 N N . VAL A 1 213 ? -11.481 -6.770 16.951 1.00 97.06 213 VAL A N 1
ATOM 1657 C CA . VAL A 1 213 ? -10.652 -7.662 16.137 1.00 97.06 213 VAL A CA 1
ATOM 1658 C C . VAL A 1 213 ? -9.826 -8.559 17.064 1.00 97.06 213 VAL A C 1
ATOM 1660 O O . VAL A 1 213 ? -8.959 -8.069 17.794 1.00 97.06 213 VAL A O 1
ATOM 1663 N N . CYS A 1 214 ? -10.075 -9.867 17.026 1.00 95.69 214 CYS A N 1
ATOM 1664 C CA . CYS A 1 214 ? -9.579 -10.837 18.008 1.00 95.69 214 CYS A CA 1
ATOM 1665 C C . CYS A 1 214 ? -8.415 -11.712 17.520 1.00 95.69 214 CYS A C 1
ATOM 1667 O O . CYS A 1 214 ? -7.763 -12.350 18.346 1.00 95.69 214 CYS A O 1
ATOM 1669 N N . ASN A 1 215 ? -8.122 -11.744 16.220 1.00 95.00 215 ASN A N 1
ATOM 1670 C CA . ASN A 1 215 ? -7.049 -12.567 15.648 1.00 95.00 215 ASN A CA 1
ATOM 1671 C C . ASN A 1 215 ? -5.845 -11.751 15.159 1.00 95.00 215 ASN A C 1
ATOM 1673 O O . ASN A 1 215 ? -5.074 -12.213 14.323 1.00 95.00 215 ASN A O 1
ATOM 1677 N N . MET A 1 216 ? -5.651 -10.529 15.658 1.00 91.69 216 MET A N 1
ATOM 1678 C CA . MET A 1 216 ? -4.388 -9.825 15.442 1.00 91.69 216 MET A CA 1
ATOM 1679 C C . MET A 1 216 ? -3.312 -10.317 16.394 1.00 91.69 216 MET A C 1
ATOM 1681 O O . MET A 1 216 ? -3.578 -10.630 17.553 1.00 91.69 216 MET A O 1
ATOM 1685 N N . LYS A 1 217 ? -2.071 -10.308 15.909 1.00 91.56 217 LYS A N 1
ATOM 1686 C CA . LYS A 1 217 ? -0.913 -10.573 16.753 1.00 91.56 217 LYS A CA 1
ATOM 1687 C C . LYS A 1 217 ? -0.875 -9.577 17.926 1.00 91.56 217 LYS A C 1
ATOM 1689 O O . LYS A 1 217 ? -0.867 -8.371 17.660 1.00 91.56 217 LYS A O 1
ATOM 1694 N N . PRO A 1 218 ? -0.784 -10.045 19.186 1.00 93.88 218 PRO A N 1
ATOM 1695 C CA . PRO A 1 218 ? -0.677 -9.162 20.338 1.00 93.88 218 PRO A CA 1
ATOM 1696 C C . PRO A 1 218 ? 0.485 -8.178 20.202 1.00 93.88 218 PRO A C 1
ATOM 1698 O O . PRO A 1 218 ? 1.587 -8.536 19.764 1.00 93.88 218 PRO A O 1
ATOM 1701 N N . GLN A 1 219 ? 0.237 -6.925 20.575 1.00 93.62 219 GLN A N 1
ATOM 1702 C CA . GLN A 1 219 ? 1.219 -5.855 20.451 1.00 93.62 219 GLN A CA 1
ATOM 1703 C C . GLN A 1 219 ? 1.335 -5.071 21.752 1.00 93.62 219 GLN A C 1
ATOM 1705 O O . GLN A 1 219 ? 0.345 -4.644 22.342 1.00 93.62 219 GLN A O 1
ATOM 1710 N N . LYS A 1 220 ? 2.578 -4.829 22.175 1.00 94.44 220 LYS A N 1
ATOM 1711 C CA . LYS A 1 220 ? 2.861 -3.980 23.331 1.00 94.44 220 LYS A CA 1
ATOM 1712 C C . LYS A 1 220 ? 2.729 -2.508 22.965 1.00 94.44 220 LYS A C 1
ATOM 1714 O O . LYS A 1 220 ? 3.408 -2.017 22.061 1.00 94.44 220 LYS A O 1
ATOM 1719 N N . MET A 1 221 ? 1.907 -1.796 23.719 1.00 89.69 221 MET A N 1
ATOM 1720 C CA . MET A 1 221 ? 1.739 -0.352 23.660 1.00 89.69 221 MET A CA 1
ATOM 1721 C C . MET A 1 221 ? 2.198 0.205 25.000 1.00 89.69 221 MET A C 1
ATOM 1723 O O . MET A 1 221 ? 1.576 -0.043 26.020 1.00 89.69 221 MET A O 1
ATOM 1727 N N . ARG A 1 222 ? 3.351 0.889 25.005 1.00 90.56 222 ARG A N 1
ATOM 1728 C CA . ARG A 1 222 ? 3.925 1.518 26.213 1.00 90.56 222 ARG A CA 1
ATOM 1729 C C . ARG A 1 222 ? 4.047 0.568 27.423 1.00 90.56 222 ARG A C 1
ATOM 1731 O O . ARG A 1 222 ? 3.926 0.989 28.557 1.00 90.56 222 ARG A O 1
ATOM 1738 N N . GLY A 1 223 ? 4.354 -0.705 27.166 1.00 91.62 223 GLY A N 1
ATOM 1739 C CA . GLY A 1 223 ? 4.611 -1.716 28.200 1.00 91.62 223 GLY A CA 1
ATOM 1740 C C . GLY A 1 223 ? 3.444 -2.671 28.453 1.00 91.62 223 GLY A C 1
ATOM 1741 O O . GLY A 1 223 ? 3.695 -3.827 28.790 1.00 91.62 223 GLY A O 1
ATOM 1742 N N . VAL A 1 224 ? 2.205 -2.247 28.188 1.00 93.75 224 VAL A N 1
ATOM 1743 C CA . VAL A 1 224 ? 1.007 -3.092 28.298 1.00 93.75 224 VAL A CA 1
ATOM 1744 C C . VAL A 1 224 ? 0.767 -3.828 26.978 1.00 93.75 224 VAL A C 1
ATOM 1746 O O . VAL A 1 224 ? 0.879 -3.246 25.901 1.00 93.75 224 VAL A O 1
ATOM 1749 N N . GLU A 1 225 ? 0.484 -5.128 27.038 1.00 95.62 225 GLU A N 1
ATOM 1750 C CA . GLU A 1 225 ? 0.188 -5.948 25.859 1.00 95.62 225 GLU A CA 1
ATOM 1751 C C . GLU A 1 225 ? -1.304 -5.887 25.512 1.00 95.62 225 GLU A C 1
ATOM 1753 O O . GLU A 1 225 ? -2.144 -6.304 26.308 1.00 95.62 225 GLU A O 1
ATOM 1758 N N . SER A 1 226 ? -1.626 -5.383 24.317 1.00 97.06 226 SER A N 1
ATOM 1759 C CA . SER A 1 226 ? -2.982 -5.413 23.767 1.00 97.06 226 SER A CA 1
ATOM 1760 C C . SER A 1 226 ? -3.200 -6.717 23.006 1.00 97.06 226 SER A C 1
ATOM 1762 O O . SER A 1 226 ? -2.452 -7.031 22.077 1.00 97.06 226 SER A O 1
ATOM 1764 N N . GLN A 1 227 ? -4.226 -7.468 23.399 1.00 95.38 227 GLN A N 1
ATOM 1765 C CA . GLN A 1 227 ? -4.565 -8.808 22.896 1.00 95.38 227 GLN A CA 1
ATOM 1766 C C . GLN A 1 227 ? -5.730 -8.801 21.888 1.00 95.38 227 GLN A C 1
ATOM 1768 O O . GLN A 1 227 ? -6.136 -9.849 21.385 1.00 95.38 227 GLN A O 1
ATOM 1773 N N . ALA A 1 228 ? -6.294 -7.623 21.630 1.00 95.56 228 ALA A N 1
ATOM 1774 C CA . ALA A 1 228 ? -7.290 -7.350 20.602 1.00 95.56 228 ALA A CA 1
ATOM 1775 C C . ALA A 1 228 ? -7.236 -5.855 20.241 1.00 95.56 228 ALA A C 1
ATOM 1777 O O . ALA A 1 228 ? -6.468 -5.089 20.835 1.00 95.56 228 ALA A O 1
ATOM 1778 N N . MET A 1 229 ? -8.041 -5.436 19.268 1.00 96.06 229 MET A N 1
ATOM 1779 C CA . MET A 1 229 ? -8.228 -4.025 18.922 1.00 96.06 229 MET A CA 1
ATOM 1780 C C . MET A 1 229 ? -9.710 -3.702 18.846 1.00 96.06 229 MET A C 1
ATOM 1782 O O . MET A 1 229 ? -10.471 -4.436 18.220 1.00 96.06 229 MET A O 1
ATOM 1786 N N . LEU A 1 230 ? -10.095 -2.587 19.459 1.00 95.88 230 LEU A N 1
ATOM 1787 C CA . LEU A 1 230 ? -11.444 -2.046 19.382 1.00 95.88 230 LEU A CA 1
ATOM 1788 C C . LEU A 1 230 ? -11.660 -1.396 18.008 1.00 95.88 230 LEU A C 1
ATOM 1790 O O . LEU A 1 230 ? -10.825 -0.612 17.551 1.00 95.88 230 LEU A O 1
ATOM 1794 N N . LEU A 1 231 ? -12.763 -1.736 17.343 1.00 96.62 231 LEU A N 1
ATOM 1795 C CA . LEU A 1 231 ? -13.112 -1.201 16.032 1.00 96.62 231 LEU A CA 1
ATOM 1796 C C . LEU A 1 231 ? -13.940 0.085 16.186 1.00 96.62 231 LEU A C 1
ATOM 1798 O O . LEU A 1 231 ? -14.971 0.091 16.858 1.00 96.62 231 LEU A O 1
ATOM 1802 N N . CYS A 1 232 ? -13.492 1.165 15.545 1.00 94.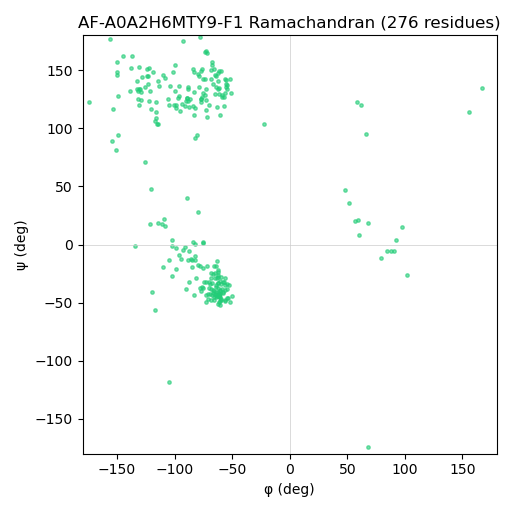94 232 CYS A N 1
ATOM 1803 C CA . CYS A 1 232 ? -14.126 2.482 15.622 1.00 94.94 232 CYS A CA 1
ATOM 1804 C C . CYS A 1 232 ? -14.485 3.019 14.234 1.00 94.94 232 CYS A C 1
ATOM 1806 O O . CYS A 1 232 ? -13.777 2.773 13.253 1.00 94.94 232 CYS A O 1
ATOM 1808 N N . ALA A 1 233 ? -15.533 3.833 14.172 1.00 94.25 233 ALA A N 1
ATOM 1809 C CA . ALA A 1 233 ? -15.742 4.783 13.095 1.00 94.25 233 ALA A CA 1
ATOM 1810 C C . ALA A 1 233 ? -14.856 6.019 13.315 1.00 94.25 233 ALA A C 1
ATOM 1812 O O . ALA A 1 233 ? -14.624 6.453 14.444 1.00 94.25 233 ALA A O 1
ATOM 1813 N N . PHE A 1 234 ? -14.360 6.592 12.222 1.00 90.81 234 PHE A N 1
ATOM 1814 C CA . PHE A 1 234 ? -13.554 7.809 12.237 1.00 90.81 234 PHE A CA 1
ATOM 1815 C C . PHE A 1 234 ? -14.061 8.778 11.173 1.00 90.81 234 PHE A C 1
ATOM 1817 O O . PHE A 1 234 ? -14.258 8.395 10.016 1.00 90.81 234 PHE A O 1
ATOM 1824 N N . SER A 1 235 ? -14.210 10.043 11.555 1.00 88.19 235 SER A N 1
ATOM 1825 C CA . SER A 1 235 ? -14.543 11.140 10.651 1.00 88.19 235 SER A CA 1
ATOM 1826 C C . SER A 1 235 ? -13.399 12.146 10.609 1.00 88.19 235 SER A C 1
ATOM 1828 O O . SER A 1 235 ? -13.022 12.729 11.625 1.00 88.19 235 SER A O 1
ATOM 1830 N N . SER A 1 236 ? -12.866 12.390 9.409 1.00 82.00 236 SER A N 1
ATOM 1831 C CA . SER A 1 236 ? -11.751 13.316 9.170 1.00 82.00 236 SER A CA 1
ATOM 1832 C C . SER A 1 236 ? -12.179 14.794 9.123 1.00 82.00 236 SER A C 1
ATOM 1834 O O . SER A 1 236 ? -11.596 15.571 8.363 1.00 82.00 236 SER A O 1
ATOM 1836 N N . GLY A 1 237 ? -13.256 15.157 9.822 1.00 79.88 237 GLY A N 1
ATOM 1837 C CA . GLY A 1 237 ? -13.752 16.529 9.920 1.00 79.88 237 GLY A CA 1
ATOM 1838 C C . GLY A 1 237 ? -12.942 17.385 10.896 1.00 79.88 237 GLY A C 1
ATOM 1839 O O . GLY A 1 237 ? -12.004 16.905 11.530 1.00 79.88 237 GLY A O 1
ATOM 1840 N N . ASP A 1 238 ? -13.330 18.656 11.011 1.00 75.19 238 ASP A N 1
ATOM 1841 C CA . ASP A 1 238 ? -12.913 19.543 12.099 1.00 75.19 238 ASP A CA 1
ATOM 1842 C C . ASP A 1 238 ? -14.174 19.942 12.897 1.00 75.19 238 ASP A C 1
ATOM 1844 O O . ASP A 1 238 ? -15.013 20.674 12.359 1.00 75.19 238 ASP A O 1
ATOM 1848 N N . PRO A 1 239 ? -14.385 19.406 14.116 1.00 77.50 239 PRO A N 1
ATOM 1849 C CA . PRO A 1 239 ? -13.457 18.570 14.877 1.00 77.50 239 PRO A CA 1
ATOM 1850 C C . PRO A 1 239 ? -13.370 17.120 14.374 1.00 77.50 239 PRO A C 1
ATOM 1852 O O . PRO A 1 239 ? -14.327 16.551 13.847 1.00 77.50 239 PRO A O 1
ATOM 1855 N N . CYS A 1 240 ? -12.2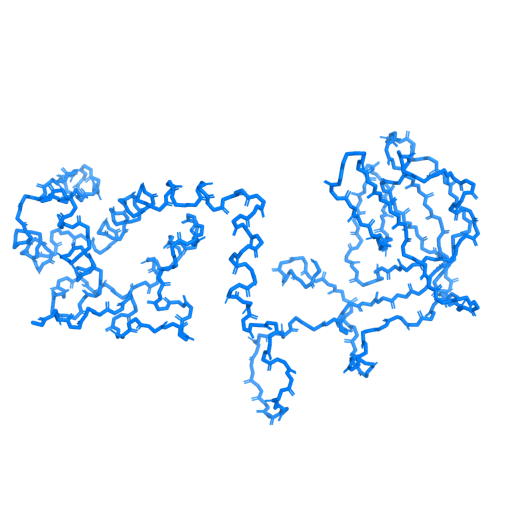01 16.518 14.588 1.00 81.50 240 CYS A N 1
ATOM 1856 C CA . CYS A 1 240 ? -11.945 15.097 14.375 1.00 81.50 240 CYS A CA 1
ATOM 1857 C C . CYS A 1 240 ? -12.781 14.263 15.360 1.00 81.50 240 CYS A C 1
ATOM 1859 O O . CYS A 1 240 ? -12.742 14.527 16.562 1.00 81.50 240 CYS A O 1
ATOM 1861 N N . GLN A 1 241 ? -13.510 13.260 14.864 1.00 88.75 241 GLN A N 1
ATOM 1862 C CA . GLN A 1 241 ? -14.363 12.397 15.688 1.00 88.75 241 GLN A CA 1
ATOM 1863 C C . GLN A 1 241 ? -13.974 10.928 15.531 1.00 88.75 241 GLN A C 1
ATOM 1865 O O . GLN A 1 241 ? -13.713 10.457 14.419 1.00 88.75 241 GLN A O 1
ATOM 1870 N N . VAL A 1 242 ? -13.953 10.216 16.656 1.00 93.44 242 VAL A N 1
ATOM 1871 C CA . VAL A 1 242 ? -13.732 8.771 16.744 1.00 93.44 242 VAL A CA 1
ATOM 1872 C C . VAL A 1 242 ? -14.807 8.200 17.655 1.00 93.44 242 VAL A C 1
ATOM 1874 O O . VAL A 1 242 ? -14.925 8.637 18.796 1.00 93.44 242 VAL A O 1
ATOM 1877 N N . GLU A 1 243 ? -15.554 7.215 17.169 1.00 93.94 243 GLU A N 1
ATOM 1878 C CA . GLU A 1 243 ? -16.639 6.579 17.921 1.00 93.94 243 GLU A CA 1
ATOM 1879 C C . GLU A 1 243 ? -16.515 5.047 17.839 1.00 93.94 243 GLU A C 1
ATOM 1881 O O . GLU A 1 243 ? -16.315 4.517 16.742 1.00 93.94 243 GLU A O 1
ATOM 1886 N N . PRO A 1 244 ? -16.606 4.313 18.964 1.00 95.69 244 PRO A N 1
ATOM 1887 C CA . PRO A 1 244 ? -16.697 2.855 18.979 1.00 95.69 244 PRO A CA 1
ATOM 1888 C C . PRO A 1 244 ? -17.861 2.357 18.124 1.00 95.69 244 PRO A C 1
ATOM 1890 O O . PRO A 1 244 ? -18.936 2.952 18.135 1.00 95.69 244 PRO A O 1
ATOM 1893 N N . LEU A 1 245 ? -17.672 1.249 17.408 1.00 96.44 245 LEU A N 1
ATOM 1894 C CA . LEU A 1 245 ? -18.788 0.614 16.713 1.00 96.44 245 LEU A CA 1
ATOM 1895 C C . LEU A 1 245 ? -19.712 -0.089 17.707 1.00 96.44 245 LEU A C 1
ATOM 1897 O O . LEU A 1 245 ? -19.263 -0.925 18.497 1.00 96.44 245 LEU A O 1
ATOM 1901 N N . ASP A 1 246 ? -21.004 0.211 17.596 1.00 94.38 246 ASP A N 1
ATOM 1902 C CA . ASP A 1 246 ? -22.047 -0.403 18.405 1.00 94.38 246 ASP A CA 1
ATOM 1903 C C . ASP A 1 246 ? -22.592 -1.666 17.723 1.00 94.38 246 ASP A C 1
ATOM 1905 O O . ASP A 1 246 ? -23.064 -1.602 16.581 1.00 94.38 246 ASP A O 1
ATOM 1909 N N . PRO A 1 247 ? -22.549 -2.828 18.394 1.00 95.12 247 PRO A N 1
ATOM 1910 C CA . PRO A 1 247 ? -23.240 -4.014 17.914 1.00 95.12 247 PRO A CA 1
ATOM 1911 C C . PRO A 1 247 ? -24.765 -3.869 18.092 1.00 95.12 247 PRO A C 1
ATOM 1913 O O . PRO A 1 247 ? -25.229 -3.008 18.847 1.00 95.12 247 PRO A O 1
ATOM 1916 N N . PRO A 1 248 ? -25.576 -4.718 17.433 1.00 92.44 248 PRO A N 1
ATOM 1917 C CA . PRO A 1 248 ? -27.025 -4.723 17.614 1.00 92.44 248 PRO A CA 1
ATOM 1918 C C . PRO A 1 248 ? -27.440 -4.820 19.089 1.00 92.44 248 PRO A C 1
ATOM 1920 O O . PRO A 1 248 ? -26.830 -5.543 19.883 1.00 92.44 248 PRO A O 1
ATOM 1923 N N . ALA A 1 249 ? -28.512 -4.116 19.459 1.00 89.25 249 ALA A N 1
ATOM 1924 C CA . ALA A 1 249 ? -29.033 -4.157 20.821 1.00 89.25 249 ALA A CA 1
ATOM 1925 C C . ALA A 1 249 ? -29.408 -5.596 21.219 1.00 89.25 249 ALA A C 1
ATOM 1927 O O . ALA A 1 249 ? -30.177 -6.256 20.522 1.00 89.25 249 ALA A O 1
ATOM 1928 N N . GLY A 1 250 ? -28.873 -6.065 22.349 1.00 86.19 250 GLY A N 1
ATOM 1929 C CA . GLY A 1 250 ? -29.089 -7.428 22.846 1.00 86.19 250 GLY A CA 1
ATOM 1930 C C . GLY A 1 250 ? -28.051 -8.464 22.402 1.00 86.19 250 GLY A C 1
ATOM 1931 O O . GLY A 1 250 ? -28.213 -9.629 22.752 1.00 86.19 250 GLY A O 1
ATOM 1932 N N . SER A 1 251 ? -26.998 -8.061 21.681 1.00 92.75 251 SER A N 1
ATOM 1933 C CA . SER A 1 251 ? -25.878 -8.954 21.342 1.00 92.75 251 SER A CA 1
ATOM 1934 C C . SER A 1 251 ? -25.154 -9.468 22.593 1.00 92.75 251 SER A C 1
ATOM 1936 O O . SER A 1 251 ? -25.053 -8.761 23.602 1.00 92.75 251 SER A O 1
ATOM 1938 N N . CYS A 1 252 ? -24.601 -10.677 22.512 1.00 91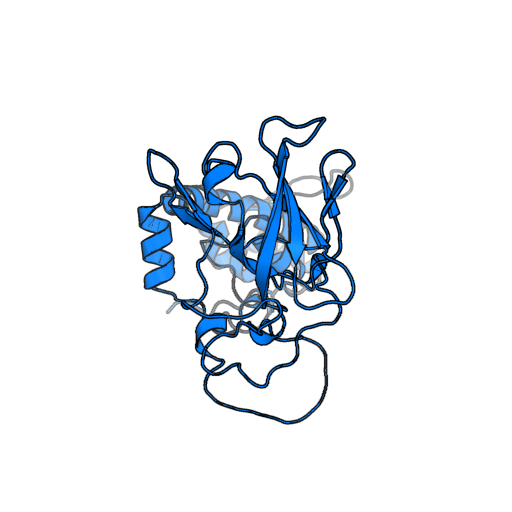.81 252 CYS A N 1
ATOM 1939 C CA . CYS A 1 252 ? -23.886 -11.314 23.622 1.00 91.81 252 CYS A CA 1
ATOM 1940 C C . CYS A 1 252 ? -22.356 -11.215 23.459 1.00 91.81 252 CYS A C 1
ATOM 1942 O O . CYS A 1 252 ? -21.856 -11.262 22.334 1.00 91.81 252 CYS A O 1
ATOM 1944 N N . PRO A 1 253 ? -21.573 -11.133 24.555 1.00 94.94 253 PRO A N 1
ATOM 1945 C CA . PRO A 1 253 ? -20.116 -11.246 24.483 1.00 94.94 253 PRO A CA 1
ATOM 1946 C C . PRO A 1 253 ? -19.673 -12.533 23.776 1.00 94.94 253 PRO A C 1
ATOM 1948 O O . PRO A 1 253 ? -20.191 -13.616 24.048 1.00 94.94 253 PRO A O 1
ATOM 1951 N N . GLY A 1 254 ? -18.719 -12.403 22.858 1.00 92.25 254 GLY A N 1
ATOM 1952 C CA . GLY A 1 254 ? -18.200 -13.488 22.026 1.00 92.25 254 GLY A CA 1
ATOM 1953 C C . GLY A 1 254 ? -18.996 -13.778 20.761 1.00 92.25 254 GLY A C 1
ATOM 1954 O O . GLY A 1 254 ? -18.546 -14.576 19.937 1.00 92.25 254 GLY A O 1
ATOM 1955 N N . GLU A 1 255 ? -20.143 -13.125 20.565 1.00 93.56 255 GLU A N 1
ATOM 1956 C CA . GLU A 1 255 ? -20.931 -13.282 19.350 1.00 93.56 255 GLU A CA 1
ATOM 1957 C C . GLU A 1 255 ? -20.137 -12.834 18.121 1.00 93.56 255 GLU A C 1
ATOM 1959 O O . GLU A 1 255 ? -19.466 -11.797 18.118 1.00 93.56 255 GLU A O 1
ATOM 1964 N N . ARG A 1 256 ? -20.191 -13.654 17.070 1.00 93.69 256 ARG A N 1
ATOM 1965 C CA . ARG A 1 256 ? -19.416 -13.439 15.855 1.00 93.69 256 ARG A CA 1
ATOM 1966 C C . ARG A 1 256 ? -20.039 -12.332 15.012 1.00 93.69 256 ARG A C 1
ATOM 1968 O O . ARG A 1 256 ? -21.191 -12.434 14.601 1.00 93.69 256 ARG A O 1
ATOM 1975 N N . VAL A 1 257 ? -19.229 -11.341 14.659 1.00 94.62 257 VAL A N 1
ATOM 1976 C CA . VAL A 1 257 ? -19.581 -10.294 13.698 1.00 94.62 257 VAL A CA 1
ATOM 1977 C C . VAL A 1 257 ? -19.039 -10.688 12.325 1.00 94.62 257 VAL A C 1
ATOM 1979 O O . VAL A 1 257 ? -17.913 -11.166 12.189 1.00 94.62 257 VAL A O 1
ATOM 1982 N N . PHE A 1 258 ? -19.845 -10.512 11.284 1.00 92.69 258 PHE A N 1
ATOM 1983 C CA . PHE A 1 258 ? -19.474 -10.864 9.917 1.00 92.69 258 PHE A CA 1
ATOM 1984 C C . PHE A 1 258 ? -20.064 -9.868 8.921 1.00 92.69 258 PHE A C 1
ATOM 1986 O O . PHE A 1 258 ? -20.991 -9.120 9.224 1.00 92.69 258 PHE A O 1
ATOM 1993 N N . VAL A 1 259 ? -19.506 -9.864 7.713 1.00 91.62 259 VAL A N 1
ATOM 1994 C CA . VAL A 1 259 ? -20.054 -9.111 6.582 1.00 91.62 259 VAL A CA 1
ATOM 1995 C C . VAL A 1 259 ? -21.070 -9.993 5.866 1.00 91.62 259 VAL A C 1
ATOM 1997 O O . VAL A 1 259 ? -20.798 -11.174 5.637 1.00 91.62 259 VAL A O 1
ATOM 2000 N N . GLU A 1 260 ? -22.224 -9.431 5.507 1.00 88.69 260 GLU A N 1
ATOM 2001 C CA . GLU A 1 260 ? -23.260 -10.134 4.744 1.00 88.69 260 GLU A CA 1
ATOM 2002 C C . GLU A 1 260 ? -22.657 -10.794 3.489 1.00 88.69 260 GLU A C 1
ATOM 2004 O O . GLU A 1 260 ? -21.874 -10.186 2.755 1.00 88.69 260 GLU A O 1
ATOM 2009 N N . GLY A 1 261 ? -22.966 -12.078 3.284 1.00 87.31 261 GLY A N 1
ATOM 2010 C CA . GLY A 1 261 ? -22.369 -12.905 2.227 1.00 87.31 261 GLY A CA 1
ATOM 2011 C C . GLY A 1 261 ? -21.061 -13.620 2.602 1.00 87.31 261 GLY A C 1
ATOM 2012 O O . GLY A 1 261 ? -20.594 -14.455 1.830 1.00 87.31 261 GLY A O 1
ATOM 2013 N N . PHE A 1 262 ? -20.492 -13.364 3.787 1.00 88.44 262 PHE A N 1
ATOM 2014 C CA . PHE A 1 262 ? -19.244 -13.977 4.279 1.00 88.44 262 PHE A CA 1
ATOM 2015 C C . PHE A 1 262 ? -19.403 -14.750 5.604 1.00 88.44 262 PHE A C 1
ATOM 2017 O O . PHE A 1 262 ? -18.417 -15.074 6.266 1.00 88.44 262 PHE A O 1
ATOM 2024 N N . GLU A 1 263 ? -20.638 -15.097 5.964 1.00 85.69 263 GLU A N 1
ATOM 2025 C CA . GLU A 1 263 ? -21.030 -15.801 7.199 1.00 85.69 263 GLU A CA 1
ATOM 2026 C C . GLU A 1 263 ? -20.226 -17.078 7.479 1.00 85.69 263 GLU A C 1
ATOM 2028 O O . GLU A 1 263 ? -19.774 -17.323 8.598 1.00 85.69 263 GLU A O 1
ATOM 2033 N N . ASN A 1 264 ? -20.025 -17.891 6.441 1.00 84.12 264 ASN A N 1
ATOM 2034 C CA . ASN A 1 264 ? -19.467 -19.238 6.567 1.00 84.12 264 ASN A CA 1
ATOM 2035 C C . ASN A 1 264 ? -17.938 -19.291 6.448 1.00 84.12 264 ASN A C 1
ATOM 2037 O O . ASN A 1 264 ? -17.357 -20.372 6.547 1.00 84.12 264 ASN A O 1
ATOM 2041 N N . GLY A 1 265 ? -17.268 -18.160 6.204 1.00 82.81 265 GLY A N 1
ATOM 2042 C CA . GLY A 1 265 ? -15.807 -18.145 6.146 1.00 82.81 265 GLY A CA 1
ATOM 2043 C C . GLY A 1 265 ? -15.199 -18.431 7.521 1.00 82.81 265 GLY A C 1
ATOM 2044 O O . GLY A 1 265 ? -15.856 -18.226 8.540 1.00 82.81 265 GLY A O 1
ATOM 2045 N N . GLN A 1 266 ? -13.956 -18.900 7.575 1.00 86.56 266 GLN A N 1
ATOM 2046 C CA . GLN A 1 266 ? -13.226 -19.079 8.834 1.00 86.56 266 GLN A CA 1
ATOM 2047 C C . GLN A 1 266 ? -12.191 -17.960 8.998 1.00 86.56 266 GLN A C 1
ATOM 2049 O O . GLN A 1 266 ? -11.519 -17.633 8.013 1.00 86.56 266 GLN A O 1
ATOM 2054 N N . PRO A 1 267 ? -12.070 -17.366 10.200 1.00 91.00 267 PRO A N 1
ATOM 2055 C CA . PRO A 1 267 ? -10.997 -16.426 10.479 1.00 91.00 267 PRO A CA 1
ATOM 2056 C C . PRO A 1 267 ? -9.638 -17.130 10.448 1.00 91.00 267 PRO A C 1
ATOM 2058 O O . PRO A 1 267 ? -9.536 -18.316 10.760 1.00 91.00 267 PRO A O 1
ATOM 2061 N N . ASP A 1 268 ? -8.592 -16.389 10.087 1.00 89.44 268 ASP A N 1
ATOM 2062 C CA . ASP A 1 268 ? -7.217 -16.864 10.242 1.00 89.44 268 ASP A CA 1
ATOM 2063 C C . ASP A 1 268 ? -6.905 -17.036 11.741 1.00 89.44 268 ASP A C 1
ATOM 2065 O O . ASP A 1 268 ? -7.337 -16.211 12.548 1.00 89.44 268 ASP A O 1
ATOM 2069 N N . ASP A 1 269 ? -6.087 -18.027 12.112 1.00 88.00 269 ASP A N 1
ATOM 2070 C CA . ASP A 1 269 ? -5.653 -18.208 13.511 1.00 88.00 269 ASP A CA 1
ATOM 2071 C C . ASP A 1 269 ? -4.931 -16.958 14.059 1.00 88.00 269 ASP A C 1
ATOM 2073 O O . ASP A 1 269 ? -5.143 -16.541 15.195 1.00 88.00 269 ASP A O 1
ATOM 2077 N N . GLU A 1 270 ? -4.079 -16.341 13.231 1.00 90.69 270 GLU A N 1
ATOM 2078 C CA . GLU A 1 270 ? -3.394 -15.076 13.516 1.00 90.69 270 GLU A CA 1
ATOM 2079 C C . GLU A 1 270 ? -3.144 -14.298 12.209 1.00 90.69 270 GLU A C 1
ATOM 2081 O O . GLU A 1 270 ? -2.528 -14.803 11.260 1.00 90.69 270 GLU A O 1
ATOM 2086 N N . LEU A 1 271 ? -3.562 -13.031 12.167 1.00 88.50 271 LEU A N 1
ATOM 2087 C CA . LEU A 1 271 ? -3.334 -12.119 11.052 1.00 88.50 271 LEU A CA 1
ATOM 2088 C C . LEU A 1 271 ? -1.855 -11.737 10.959 1.00 88.50 271 LEU A C 1
ATOM 2090 O O . LEU A 1 271 ? -1.275 -11.113 11.850 1.00 88.50 271 LEU A O 1
ATOM 2094 N N . LYS A 1 272 ? -1.239 -12.057 9.818 1.00 84.88 272 LYS A N 1
ATOM 2095 C CA . LYS A 1 272 ? 0.170 -11.741 9.540 1.00 84.88 272 LYS A CA 1
ATOM 2096 C C . LYS A 1 272 ? 0.303 -10.292 9.041 1.00 84.88 272 LYS A C 1
ATOM 2098 O O . LYS A 1 272 ? -0.117 -10.026 7.913 1.00 84.88 272 LYS A O 1
ATOM 2103 N N . PRO A 1 273 ? 1.011 -9.379 9.745 1.00 78.44 273 PRO A N 1
ATOM 2104 C CA . PRO A 1 273 ? 1.112 -7.966 9.341 1.00 78.44 273 PRO A CA 1
ATOM 2105 C C . PRO A 1 273 ? 1.675 -7.756 7.927 1.00 78.44 273 PRO A C 1
ATOM 2107 O O . PRO A 1 273 ? 1.278 -6.848 7.203 1.00 78.44 273 PRO A O 1
ATOM 2110 N N . LYS A 1 274 ? 2.580 -8.642 7.488 1.00 74.94 274 LYS A N 1
ATOM 2111 C CA . LYS A 1 274 ? 3.176 -8.599 6.141 1.00 74.94 274 LYS A CA 1
ATOM 2112 C C . LYS A 1 274 ? 2.158 -8.835 5.019 1.00 74.94 274 LYS A C 1
ATOM 2114 O O . LYS A 1 274 ? 2.413 -8.402 3.899 1.00 74.94 274 LYS A O 1
ATOM 2119 N N . LYS A 1 275 ? 1.047 -9.523 5.309 1.00 76.75 275 LYS A N 1
ATOM 2120 C CA . LYS A 1 275 ? -0.014 -9.831 4.341 1.00 76.75 275 LYS A CA 1
ATOM 2121 C C . LYS A 1 275 ? -1.043 -8.702 4.202 1.00 76.75 275 LYS A C 1
ATOM 2123 O O . LYS A 1 275 ? -1.792 -8.733 3.237 1.00 76.75 275 LYS A O 1
ATOM 2128 N N . LYS A 1 276 ? -1.043 -7.705 5.105 1.00 78.00 276 LYS A N 1
ATOM 2129 C CA . LYS A 1 276 ? -1.942 -6.530 5.077 1.00 78.00 276 LYS A CA 1
ATOM 2130 C C . LYS A 1 276 ? -3.421 -6.900 4.864 1.00 78.00 276 LYS A C 1
ATOM 2132 O O . LYS A 1 276 ? -4.085 -6.341 3.999 1.00 78.00 276 LYS A O 1
ATOM 2137 N N . ILE A 1 277 ? -3.890 -7.894 5.621 1.00 76.94 277 ILE A N 1
ATOM 2138 C CA . ILE A 1 277 ? -5.288 -8.358 5.590 1.00 76.94 277 ILE A CA 1
ATOM 2139 C C . ILE A 1 277 ? -6.209 -7.349 6.301 1.00 76.94 277 ILE A C 1
ATOM 2141 O O . ILE A 1 277 ? -7.354 -7.185 5.892 1.00 76.94 277 ILE A O 1
ATOM 2145 N N . PHE A 1 278 ? -5.684 -6.669 7.327 1.00 72.12 278 PHE A N 1
ATOM 2146 C CA . PHE A 1 278 ? -6.297 -5.577 8.085 1.00 72.12 278 PHE A CA 1
ATOM 2147 C C . PHE A 1 278 ? -5.357 -4.364 8.058 1.00 72.12 278 PHE A C 1
ATOM 2149 O O . PHE A 1 278 ? -4.118 -4.592 8.062 1.00 72.12 278 PHE A O 1
#

Organism: NCBI:txid3147026

Nearest PDB structures (foldseek):
  1ntg-assembly4_D  TM=9.918E-01  e=4.588E-19  Homo sapiens
  7rou-assembly1_A-2  TM=9.608E-01  e=2.438E-16  Homo sapiens
  5thl-assembly1_A-2  TM=9.780E-01  e=1.477E-15  Homo sapiens
  1n3l-assembly1_A-2  TM=9.713E-01  e=1.758E-15  Homo sapiens
  3vgj-assembly1_A  TM=9.336E-01  e=7.735E-11  Plasmodium falciparum 3D7

Sequence (278 aa):
MNPMVPGLTGSKMSSSEEESKIDLLDRKEDVKKKLRKAFCEPGNVENNGVLSFIKHVLFPLRSEFVVLRDEKWGGNKTYTSYGDLEKDFAEQVVHPGDLKNSIEVALNKLLDPIREKFSSSQMRKLASCAYPDPSKTKSAMKGSTKNSDAEEVVPSRVDLRVGKVLSVEKHPDADALYVEKIDLGEAEPRTVVSGLVAFVPKEELQDRLVVLVCNMKPQKMRGVESQAMLLCAFSSGDPCQVEPLDPPAGSCPGERVFVEGFENGQPDDELKPKKKIF

Mean predicted aligned error: 16.72 Å